Protein AF-A0AAD8F440-F1 (afdb_monomer_lite)

Sequence (256 aa):
MVNRAALAQRWFWPILAFIFAIFAVALALALIVVTKQRDDLRSGTTTAAASTSNDTAKVCGATNANGNTISLAEPSSPGPFHDLTSAEIKTLRTFLENHPDIRAAKAGAATLSSSYIFMMDLFLPKKADVLNYLNGTIATDLNRSARVIMFRGDKIPAVVEEWKCGPLQNIYSCQLLSSTETSTKNPVEFSLRPITELEIGSSGLKSLLKTIDNEIGTILQESYNATFTTCSQAKDCLTLYVSPVGSQLVNDVNQR

Structure (mmCIF, N/CA/C/O backbone):
data_AF-A0AAD8F440-F1
#
_entry.id   AF-A0AAD8F440-F1
#
loop_
_atom_site.group_PDB
_atom_site.id
_atom_site.type_symbol
_atom_site.label_atom_id
_atom_site.label_alt_id
_atom_site.label_comp_id
_atom_site.label_asym_id
_atom_site.label_entity_id
_atom_site.label_seq_id
_atom_site.pdbx_PDB_ins_code
_atom_site.Cartn_x
_atom_site.Cartn_y
_atom_site.Cartn_z
_atom_site.occupancy
_atom_site.B_iso_or_equiv
_atom_site.auth_seq_id
_atom_site.auth_comp_id
_atom_site.auth_asym_id
_atom_site.auth_atom_id
_atom_site.pdbx_PDB_model_num
ATOM 1 N N . MET A 1 1 ? 17.816 49.096 87.479 1.00 49.31 1 MET A N 1
ATOM 2 C CA . MET A 1 1 ? 18.373 48.458 86.265 1.00 49.31 1 MET A CA 1
ATOM 3 C C . MET A 1 1 ? 17.215 48.071 85.358 1.00 49.31 1 MET A C 1
ATOM 5 O O . MET A 1 1 ? 16.383 47.277 85.770 1.00 49.31 1 MET A O 1
ATOM 9 N N . VAL A 1 2 ? 17.093 48.692 84.183 1.00 50.75 2 VAL A N 1
ATOM 10 C CA . VAL A 1 2 ? 16.001 48.406 83.233 1.00 50.75 2 VAL A CA 1
ATOM 11 C C . VAL A 1 2 ? 16.270 47.061 82.552 1.00 50.75 2 VAL A C 1
ATOM 13 O O . VAL A 1 2 ? 17.340 46.853 81.980 1.00 50.75 2 VAL A O 1
ATOM 16 N N . ASN A 1 3 ? 15.306 46.144 82.645 1.00 50.28 3 ASN A N 1
ATOM 17 C CA . ASN A 1 3 ? 15.396 44.776 82.136 1.00 50.28 3 ASN A CA 1
ATOM 18 C C . ASN A 1 3 ? 15.393 44.769 80.596 1.00 50.28 3 ASN A C 1
ATOM 20 O O . ASN A 1 3 ? 14.353 44.945 79.961 1.00 50.28 3 ASN A O 1
ATOM 24 N N . ARG A 1 4 ? 16.562 44.544 79.982 1.00 56.72 4 ARG A N 1
ATOM 25 C CA . ARG A 1 4 ? 16.754 44.495 78.517 1.00 56.72 4 ARG A CA 1
ATOM 26 C C . ARG A 1 4 ? 15.932 43.400 77.812 1.00 56.72 4 ARG A C 1
ATOM 28 O O . ARG A 1 4 ? 15.711 43.498 76.610 1.00 56.72 4 ARG A O 1
ATOM 35 N N . ALA A 1 5 ? 15.425 42.408 78.547 1.00 56.88 5 ALA A N 1
ATOM 36 C CA . ALA A 1 5 ? 14.633 41.304 78.000 1.00 56.88 5 ALA A CA 1
ATOM 37 C C . ALA A 1 5 ? 13.185 41.689 77.616 1.00 56.88 5 ALA A C 1
ATOM 39 O O . ALA A 1 5 ? 12.634 41.126 76.675 1.00 56.88 5 ALA A O 1
ATOM 40 N N . ALA A 1 6 ? 12.572 42.681 78.276 1.00 54.53 6 ALA A N 1
ATOM 41 C CA . ALA A 1 6 ? 11.176 43.061 78.008 1.00 54.53 6 ALA A CA 1
ATOM 42 C C . ALA A 1 6 ? 11.004 43.972 76.772 1.00 54.53 6 ALA A C 1
ATOM 44 O O . ALA A 1 6 ? 9.907 44.090 76.225 1.00 54.53 6 ALA A O 1
ATOM 45 N N . LEU A 1 7 ? 12.086 44.612 76.312 1.00 53.38 7 LEU A N 1
ATOM 46 C CA . LEU A 1 7 ? 12.087 45.470 75.120 1.00 53.38 7 LEU A CA 1
ATOM 47 C C . LEU A 1 7 ? 12.208 44.663 73.818 1.00 53.38 7 LEU A C 1
ATOM 49 O O . LEU A 1 7 ? 11.584 45.029 72.825 1.00 53.38 7 LEU A O 1
ATOM 53 N N . ALA A 1 8 ? 12.931 43.537 73.835 1.00 55.81 8 ALA A N 1
ATOM 54 C CA . ALA A 1 8 ? 13.129 42.691 72.656 1.00 55.81 8 ALA A CA 1
ATOM 55 C C . ALA A 1 8 ? 11.832 41.992 72.199 1.00 55.81 8 ALA A C 1
ATOM 57 O O . ALA A 1 8 ? 11.566 41.894 71.003 1.00 55.81 8 ALA A O 1
ATOM 58 N N . GLN A 1 9 ? 10.972 41.575 73.135 1.00 58.69 9 GLN A N 1
ATOM 59 C CA . GLN A 1 9 ? 9.737 40.849 72.812 1.00 58.69 9 GLN A CA 1
ATOM 60 C C . GLN A 1 9 ? 8.602 41.754 72.300 1.00 58.69 9 GLN A C 1
ATOM 62 O O . GLN A 1 9 ? 7.773 41.301 71.513 1.00 58.69 9 GLN A O 1
ATOM 67 N N . ARG A 1 10 ? 8.586 43.046 72.675 1.00 62.94 10 ARG A N 1
ATOM 68 C CA . ARG A 1 10 ? 7.600 44.024 72.162 1.00 62.94 10 ARG A CA 1
ATOM 69 C C . ARG A 1 10 ? 7.803 44.355 70.682 1.00 62.94 10 ARG A C 1
ATOM 71 O O . ARG A 1 10 ? 6.847 44.755 70.030 1.00 62.94 10 ARG A O 1
ATOM 78 N N . TRP A 1 11 ? 9.025 44.214 70.168 1.00 62.12 11 TRP A N 1
ATOM 79 C CA . TRP A 1 11 ? 9.370 44.574 68.787 1.00 62.12 11 TRP A CA 1
ATOM 80 C C . TRP A 1 11 ? 9.555 43.352 67.876 1.00 62.12 11 TRP A C 1
ATOM 82 O O . TRP A 1 11 ? 9.479 43.486 66.661 1.00 62.12 11 TRP A O 1
ATOM 92 N N . PHE A 1 12 ? 9.711 42.148 68.433 1.00 72.62 12 PHE A N 1
ATOM 93 C CA . PHE A 1 12 ? 9.896 40.918 67.656 1.00 72.62 12 PHE A CA 1
ATOM 94 C C . PHE A 1 12 ? 8.701 40.579 66.746 1.00 72.62 12 PHE A C 1
ATOM 96 O O . PHE A 1 12 ? 8.874 40.352 65.553 1.00 72.62 12 PHE A O 1
ATOM 103 N N . TRP A 1 13 ? 7.480 40.605 67.285 1.00 73.94 13 TRP A N 1
ATOM 104 C CA . TRP A 1 13 ? 6.254 40.321 66.529 1.00 73.94 13 TRP A CA 1
ATOM 105 C C . TRP A 1 13 ? 5.947 41.329 65.410 1.00 73.94 13 TRP A C 1
ATOM 107 O O . TRP A 1 13 ? 5.648 40.881 64.303 1.00 73.94 13 TRP A O 1
ATOM 117 N N . PRO A 1 14 ? 6.046 42.660 65.620 1.00 78.62 14 PRO A N 1
ATOM 118 C CA . PRO A 1 14 ? 5.840 43.608 64.527 1.00 78.62 14 PRO A CA 1
ATOM 119 C C . PRO A 1 14 ? 6.945 43.531 63.464 1.00 78.62 14 PRO A C 1
ATOM 121 O O . PRO A 1 14 ? 6.639 43.671 62.284 1.00 78.62 14 PRO A O 1
ATOM 124 N N . ILE A 1 15 ? 8.199 43.241 63.837 1.00 82.12 15 ILE A N 1
ATOM 125 C CA . ILE A 1 15 ? 9.286 43.034 62.864 1.00 82.12 15 ILE A CA 1
ATOM 126 C C . ILE A 1 15 ? 9.036 41.769 62.031 1.00 82.12 15 ILE A C 1
ATOM 128 O O . ILE A 1 15 ? 9.160 41.806 60.809 1.00 82.12 15 ILE A O 1
ATOM 132 N N . LEU A 1 16 ? 8.627 40.665 62.662 1.00 85.50 16 LEU A N 1
ATOM 133 C CA . LEU A 1 16 ? 8.313 39.420 61.960 1.00 85.50 16 LEU A CA 1
ATOM 134 C C . LEU A 1 16 ? 7.116 39.596 61.009 1.00 85.50 16 LEU A C 1
ATOM 136 O O . LEU A 1 16 ? 7.177 39.160 59.861 1.00 85.50 16 LEU A O 1
ATOM 140 N N . ALA A 1 17 ? 6.062 40.293 61.446 1.00 85.62 17 ALA A N 1
ATOM 141 C CA . ALA A 1 17 ? 4.910 40.617 60.605 1.00 85.62 17 ALA A CA 1
ATOM 142 C C . ALA A 1 17 ? 5.294 41.504 59.409 1.00 85.62 17 ALA A C 1
ATOM 144 O O . ALA A 1 17 ? 4.808 41.287 58.300 1.00 85.62 17 ALA A O 1
ATOM 145 N N . PHE A 1 18 ? 6.209 42.458 59.607 1.00 88.62 18 PHE A N 1
ATOM 146 C CA . PHE A 1 18 ? 6.719 43.307 58.531 1.00 88.62 18 PHE A CA 1
ATOM 147 C C . PHE A 1 18 ? 7.522 42.503 57.496 1.00 88.62 18 PHE A C 1
ATOM 149 O O . PHE A 1 18 ? 7.336 42.687 56.295 1.00 88.62 18 PHE A O 1
ATOM 156 N N . ILE A 1 19 ? 8.348 41.549 57.939 1.00 90.12 19 ILE A N 1
ATOM 157 C CA . ILE A 1 19 ? 9.085 40.641 57.044 1.00 90.12 19 ILE A CA 1
ATOM 158 C C . ILE A 1 19 ? 8.118 39.754 56.244 1.00 90.12 19 ILE A C 1
ATOM 160 O O . ILE A 1 19 ? 8.275 39.629 55.029 1.00 90.12 19 ILE A O 1
ATOM 164 N N . PHE A 1 20 ? 7.089 39.182 56.880 1.00 90.38 20 PHE A N 1
ATOM 165 C CA . PHE A 1 20 ? 6.071 38.394 56.173 1.00 90.38 20 PHE A CA 1
ATOM 166 C C . PHE A 1 20 ? 5.269 39.229 55.170 1.00 90.38 20 PHE A C 1
ATOM 168 O O . PHE A 1 20 ? 4.984 38.744 54.077 1.00 90.38 20 PHE A O 1
ATOM 175 N N . ALA A 1 21 ? 4.953 40.487 55.492 1.00 91.31 21 ALA A N 1
ATOM 176 C CA . ALA A 1 21 ? 4.289 41.397 54.562 1.00 91.31 21 ALA A CA 1
ATOM 177 C C . ALA A 1 21 ? 5.164 41.689 53.331 1.00 91.31 21 ALA A C 1
ATOM 179 O O . ALA A 1 21 ? 4.667 41.653 52.206 1.00 91.31 21 ALA A O 1
ATOM 180 N N . ILE A 1 22 ? 6.473 41.896 53.518 1.00 93.38 22 ILE A N 1
ATOM 181 C CA . ILE A 1 22 ? 7.421 42.064 52.406 1.00 93.38 22 ILE A CA 1
ATOM 182 C C . ILE A 1 22 ? 7.474 40.800 51.540 1.00 93.38 22 ILE A C 1
ATOM 184 O O . ILE A 1 22 ? 7.385 40.898 50.317 1.00 93.38 22 ILE A O 1
ATOM 188 N N . PHE A 1 23 ? 7.567 39.614 52.149 1.00 94.19 23 PHE A N 1
ATOM 189 C CA . PHE A 1 23 ? 7.561 38.349 51.409 1.00 94.19 23 PHE A CA 1
ATOM 190 C C . PHE A 1 23 ? 6.256 38.126 50.637 1.00 94.19 23 PHE A C 1
ATOM 192 O O . PHE A 1 23 ? 6.298 37.683 49.490 1.00 94.19 23 PHE A O 1
ATOM 199 N N . ALA A 1 24 ? 5.108 38.470 51.224 1.00 92.19 24 ALA A N 1
ATOM 200 C CA . ALA A 1 24 ? 3.809 38.363 50.566 1.00 92.19 24 ALA A CA 1
ATOM 201 C C . ALA A 1 24 ? 3.701 39.302 49.353 1.00 92.19 24 ALA A C 1
ATOM 203 O O . ALA A 1 24 ? 3.235 38.883 48.295 1.00 92.1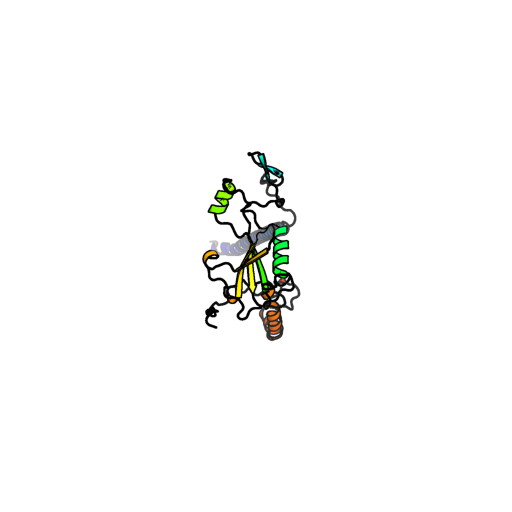9 24 ALA A O 1
ATOM 204 N N . VAL A 1 25 ? 4.185 40.544 49.470 1.00 93.44 25 VAL A N 1
ATOM 205 C CA . VAL A 1 25 ? 4.227 41.497 48.348 1.00 93.44 25 VAL A CA 1
ATOM 206 C C . VAL A 1 25 ? 5.193 41.022 47.260 1.00 93.44 25 VAL A C 1
ATOM 208 O O . VAL A 1 25 ? 4.850 41.069 46.081 1.00 93.44 25 VAL A O 1
ATOM 211 N N . ALA A 1 26 ? 6.367 40.505 47.629 1.00 93.19 26 ALA A N 1
ATOM 212 C CA . ALA A 1 26 ? 7.329 39.962 46.671 1.00 93.19 26 ALA A CA 1
ATOM 213 C C . ALA A 1 26 ? 6.765 38.750 45.906 1.00 93.19 26 ALA A C 1
ATOM 215 O O . ALA A 1 26 ? 6.899 38.678 44.685 1.00 93.19 26 ALA A O 1
ATOM 216 N N . LEU A 1 27 ? 6.078 37.833 46.598 1.00 90.81 27 LEU A N 1
ATOM 217 C CA . LEU A 1 27 ? 5.393 36.696 45.974 1.00 90.81 27 LEU A CA 1
ATOM 218 C C . LEU A 1 27 ? 4.234 37.139 45.073 1.00 90.81 27 LEU A C 1
ATOM 220 O O . LEU A 1 27 ? 4.068 36.583 43.990 1.00 90.81 27 LEU A O 1
ATOM 224 N N . ALA A 1 28 ? 3.464 38.156 45.471 1.00 91.50 28 ALA A N 1
ATOM 225 C CA . ALA A 1 28 ? 2.396 38.708 44.639 1.00 91.50 28 ALA A CA 1
ATOM 226 C C . ALA A 1 28 ? 2.949 39.339 43.351 1.00 91.50 28 ALA A C 1
ATOM 228 O O . ALA A 1 28 ? 2.419 39.089 42.270 1.00 91.50 28 ALA A O 1
ATOM 229 N N . LEU A 1 29 ? 4.051 40.094 43.437 1.00 90.31 29 LEU A N 1
ATOM 230 C CA . LEU A 1 29 ? 4.729 40.646 42.262 1.00 90.31 29 LEU A CA 1
ATOM 231 C C . LEU A 1 29 ? 5.297 39.540 41.363 1.00 90.31 29 LEU A C 1
ATOM 233 O O . LEU A 1 29 ? 5.125 39.604 40.147 1.00 90.31 29 LEU A O 1
ATOM 237 N N . ALA A 1 30 ? 5.905 38.499 41.940 1.00 89.94 30 ALA A N 1
ATOM 238 C CA . ALA A 1 30 ? 6.390 37.348 41.182 1.00 89.94 30 ALA A CA 1
ATOM 239 C C . ALA A 1 30 ? 5.249 36.623 40.449 1.00 89.94 30 ALA A C 1
ATOM 241 O O . ALA A 1 30 ? 5.388 36.298 39.272 1.00 89.94 30 ALA A O 1
ATOM 242 N N . LEU A 1 31 ? 4.095 36.432 41.099 1.00 87.19 31 LEU A N 1
ATOM 243 C CA . LEU A 1 31 ? 2.911 35.845 40.469 1.00 87.19 31 LEU A CA 1
ATOM 244 C C . LEU A 1 31 ? 2.377 36.713 39.327 1.00 87.19 31 LEU A C 1
ATOM 246 O O . LEU A 1 31 ? 2.087 36.172 38.265 1.00 87.19 31 LEU A O 1
ATOM 250 N N . ILE A 1 32 ? 2.311 38.037 39.502 1.00 85.56 32 ILE A N 1
ATOM 251 C CA . ILE A 1 32 ? 1.880 38.968 38.445 1.00 85.56 32 ILE A CA 1
ATOM 252 C C . ILE A 1 32 ? 2.808 38.877 37.224 1.00 85.56 32 ILE A C 1
ATOM 254 O O . ILE A 1 32 ? 2.329 38.834 36.087 1.00 85.56 32 ILE A O 1
ATOM 258 N N . VAL A 1 33 ? 4.125 38.800 37.441 1.00 86.44 33 VAL A N 1
ATOM 259 C CA . VAL A 1 33 ? 5.115 38.633 36.363 1.00 86.44 33 VAL A CA 1
ATOM 260 C C . VAL A 1 33 ? 4.933 37.290 35.656 1.00 86.44 33 VAL A C 1
ATOM 262 O O . VAL A 1 33 ? 4.888 37.253 34.430 1.00 86.44 33 VAL A O 1
ATOM 265 N N . VAL A 1 34 ? 4.746 36.200 36.403 1.00 85.00 34 VAL A N 1
ATOM 266 C CA . VAL A 1 34 ? 4.524 34.865 35.824 1.00 85.00 34 VAL A CA 1
ATOM 267 C C . VAL A 1 34 ? 3.209 34.805 35.040 1.00 85.00 34 VAL A C 1
ATOM 269 O O . VAL A 1 34 ? 3.171 34.203 33.968 1.00 85.00 34 VAL A O 1
ATOM 272 N N . THR A 1 35 ? 2.137 35.455 35.507 1.00 79.44 35 THR A N 1
ATOM 273 C CA . THR A 1 35 ? 0.870 35.525 34.759 1.00 79.44 35 THR A CA 1
ATOM 274 C C . THR A 1 35 ? 0.995 36.365 33.492 1.00 79.44 35 THR A C 1
ATOM 276 O O . THR A 1 35 ? 0.514 35.940 32.450 1.00 79.44 35 THR A O 1
ATOM 279 N N . LYS A 1 36 ? 1.722 37.490 33.538 1.00 76.75 36 LYS A N 1
ATOM 280 C CA . LYS A 1 36 ? 2.022 38.316 32.356 1.00 76.75 36 LYS A CA 1
ATOM 281 C C . LYS A 1 36 ? 2.850 37.548 31.329 1.00 76.75 36 LYS A C 1
ATOM 283 O O . LYS A 1 36 ? 2.500 37.532 30.158 1.00 76.75 36 LYS A O 1
ATOM 288 N N . GLN A 1 37 ? 3.884 36.836 31.774 1.00 75.38 37 GLN A N 1
ATOM 289 C CA . GLN A 1 37 ? 4.713 36.003 30.904 1.00 75.38 37 GLN A CA 1
ATOM 290 C C . GLN A 1 37 ? 3.911 34.842 30.291 1.00 75.38 37 GLN A C 1
ATOM 292 O O . GLN A 1 37 ? 4.119 34.486 29.132 1.00 75.38 37 GLN A O 1
ATOM 297 N N . ARG A 1 38 ? 2.961 34.265 31.041 1.00 72.38 38 ARG A N 1
ATOM 298 C CA . ARG A 1 38 ? 2.036 33.241 30.535 1.00 72.38 38 ARG A CA 1
ATOM 299 C C . ARG A 1 38 ? 1.049 33.810 29.513 1.00 72.38 38 ARG A C 1
ATOM 301 O O . ARG A 1 38 ? 0.753 33.121 28.539 1.00 72.38 38 ARG A O 1
ATOM 308 N N . ASP A 1 39 ? 0.566 35.033 29.708 1.00 69.00 39 ASP A N 1
ATOM 309 C CA . ASP A 1 39 ? -0.326 35.715 28.765 1.00 69.00 39 ASP A CA 1
ATOM 310 C C . ASP A 1 39 ? 0.409 36.165 27.494 1.00 69.00 39 ASP A C 1
ATOM 312 O O . ASP A 1 39 ? -0.162 36.051 26.411 1.00 69.00 39 ASP A O 1
ATOM 316 N N . ASP A 1 40 ? 1.683 36.562 27.587 1.00 65.44 40 ASP A N 1
ATOM 317 C CA . ASP A 1 40 ? 2.551 36.818 26.426 1.00 65.44 40 ASP A CA 1
ATOM 318 C C . ASP A 1 40 ? 2.824 35.522 25.641 1.00 65.44 40 ASP A C 1
ATOM 320 O O . ASP A 1 40 ? 2.720 35.499 24.414 1.00 65.44 40 ASP A O 1
ATOM 324 N N . LEU A 1 41 ? 3.071 34.402 26.334 1.00 56.19 41 LEU A N 1
ATOM 325 C CA . LEU A 1 41 ? 3.198 33.075 25.711 1.00 56.19 41 LEU A CA 1
ATOM 326 C C . LEU A 1 41 ? 1.889 32.605 25.056 1.00 56.19 41 LEU A C 1
ATOM 328 O O . LEU A 1 41 ? 1.916 31.947 24.018 1.00 56.19 41 LEU A O 1
ATOM 332 N N . ARG A 1 42 ? 0.737 32.937 25.645 1.00 56.44 42 ARG A N 1
ATOM 333 C CA . ARG A 1 42 ? -0.585 32.542 25.141 1.00 56.44 42 ARG A CA 1
ATOM 334 C C . ARG A 1 42 ? -1.088 33.463 24.021 1.00 56.44 42 ARG A C 1
ATOM 336 O O . ARG A 1 42 ? -1.802 32.995 23.137 1.00 56.44 42 ARG A O 1
ATOM 343 N N . SER A 1 43 ? -0.674 34.731 24.015 1.00 53.97 43 SER A N 1
ATOM 344 C CA . SER A 1 43 ? -0.971 35.717 22.961 1.00 53.97 43 SER A CA 1
ATOM 345 C C . SER A 1 43 ? 0.022 35.662 21.791 1.00 53.97 43 SER A C 1
ATOM 347 O O . SER A 1 43 ? -0.274 36.158 20.709 1.00 53.97 43 SER A O 1
ATOM 349 N N . GLY A 1 44 ? 1.155 34.969 21.950 1.00 51.84 44 GLY A N 1
ATOM 350 C CA . GLY A 1 44 ? 2.141 34.695 20.898 1.00 51.84 44 GLY A CA 1
ATOM 351 C C . GLY A 1 44 ? 1.716 33.694 19.811 1.00 51.84 44 GLY A C 1
ATOM 352 O O . GLY A 1 44 ? 2.577 33.203 19.089 1.00 51.84 44 GLY A O 1
ATOM 353 N N . THR A 1 45 ? 0.420 33.382 19.655 1.00 49.03 45 THR A N 1
ATOM 354 C CA . THR A 1 45 ? -0.070 32.430 18.626 1.00 49.03 45 THR A CA 1
ATOM 355 C C . THR A 1 45 ? -0.694 33.101 17.393 1.00 49.03 45 THR A C 1
ATOM 357 O O . THR A 1 45 ? -1.251 32.418 16.543 1.00 49.03 45 THR A O 1
ATOM 360 N N . THR A 1 46 ? -0.561 34.416 17.199 1.00 49.50 46 THR A N 1
ATOM 361 C CA . THR A 1 46 ? -0.911 35.043 15.905 1.00 49.50 46 THR A CA 1
ATOM 362 C C . THR A 1 46 ? 0.022 36.183 15.520 1.00 49.50 46 THR A C 1
ATOM 364 O O . THR A 1 46 ? -0.426 37.275 15.212 1.00 49.50 46 THR A O 1
ATOM 367 N N . THR A 1 47 ? 1.322 35.921 15.504 1.00 42.16 47 THR A N 1
ATOM 368 C CA . THR A 1 47 ? 2.243 36.464 14.497 1.00 42.16 47 THR A CA 1
ATOM 369 C C . THR A 1 47 ? 3.479 35.594 14.569 1.00 42.16 47 THR A C 1
ATOM 371 O O . THR A 1 47 ? 4.252 35.693 15.520 1.00 42.16 47 THR A O 1
ATOM 374 N N . ALA A 1 48 ? 3.635 34.709 13.586 1.00 41.09 48 ALA A N 1
ATOM 375 C CA . ALA A 1 48 ? 4.895 34.042 13.332 1.00 41.09 48 ALA A CA 1
ATOM 376 C C . ALA A 1 48 ? 5.978 35.123 13.229 1.00 41.09 48 ALA A C 1
ATOM 378 O O . ALA A 1 48 ? 6.051 35.852 12.238 1.00 41.09 48 ALA A O 1
ATOM 379 N N . ALA A 1 49 ? 6.781 35.260 14.282 1.00 35.78 49 ALA A N 1
ATOM 380 C CA . ALA A 1 49 ? 8.069 35.906 14.189 1.00 35.78 49 ALA A CA 1
ATOM 381 C C . ALA A 1 49 ? 8.872 35.042 13.222 1.00 35.78 49 ALA A C 1
ATOM 383 O O . ALA A 1 49 ? 9.379 33.979 13.582 1.00 35.78 49 ALA A O 1
ATOM 384 N N . ALA A 1 50 ? 8.884 35.472 11.962 1.00 38.88 50 ALA A N 1
ATOM 385 C CA . ALA A 1 50 ? 9.848 35.038 10.985 1.00 38.88 50 ALA A CA 1
ATOM 386 C C . ALA A 1 50 ? 11.216 35.172 11.649 1.00 38.88 50 ALA A C 1
ATOM 388 O O . ALA A 1 50 ? 11.692 36.272 11.931 1.00 38.88 50 ALA A O 1
ATOM 389 N N . SER A 1 51 ? 11.815 34.029 11.956 1.00 37.97 51 SER A N 1
ATOM 390 C CA . SER A 1 51 ? 13.243 33.933 12.136 1.00 37.97 51 SER A CA 1
ATOM 391 C C . SER A 1 51 ? 13.877 34.620 10.934 1.00 37.97 51 SER A C 1
ATOM 393 O O . SER A 1 51 ? 13.740 34.152 9.804 1.00 37.97 51 SER A O 1
ATOM 395 N N . THR A 1 52 ? 14.575 35.726 11.173 1.00 41.53 52 THR A N 1
ATOM 396 C CA . THR A 1 52 ? 15.541 36.299 10.235 1.00 41.53 52 THR A CA 1
ATOM 397 C C . THR A 1 52 ? 16.746 35.359 10.147 1.00 41.53 52 THR A C 1
ATOM 399 O O . THR A 1 52 ? 17.877 35.719 10.450 1.00 41.53 52 THR A O 1
ATOM 402 N N . SER A 1 53 ? 16.511 34.112 9.752 1.00 42.62 53 SER A N 1
ATOM 403 C CA . SER A 1 53 ? 17.434 33.428 8.876 1.00 42.62 53 SER A CA 1
ATOM 404 C C . SER A 1 53 ? 17.258 34.116 7.531 1.00 42.62 53 SER A C 1
ATOM 406 O O . SER A 1 53 ? 16.195 34.027 6.920 1.00 42.62 53 SER A O 1
ATOM 408 N N . ASN A 1 54 ? 18.309 34.752 7.024 1.00 47.28 54 ASN A N 1
ATOM 409 C CA . ASN A 1 54 ? 18.428 35.098 5.603 1.00 47.28 54 ASN A CA 1
ATOM 410 C C . ASN A 1 54 ? 18.444 33.847 4.693 1.00 47.28 54 ASN A C 1
ATOM 412 O O . ASN A 1 54 ? 18.911 33.898 3.562 1.00 47.28 54 ASN A O 1
ATOM 416 N N . ASP A 1 55 ? 17.913 32.727 5.169 1.00 49.47 55 ASP A N 1
ATOM 417 C CA . ASP A 1 55 ? 17.628 31.533 4.410 1.00 49.47 55 ASP A CA 1
ATOM 418 C C . ASP A 1 55 ? 16.206 31.676 3.862 1.00 49.47 55 ASP A C 1
ATOM 420 O O . ASP A 1 55 ? 15.246 31.015 4.260 1.00 49.47 55 ASP A O 1
ATOM 424 N N . THR A 1 56 ? 16.053 32.634 2.946 1.00 46.62 56 THR A N 1
ATOM 425 C CA . THR A 1 56 ? 14.974 32.513 1.974 1.00 46.62 56 THR A CA 1
ATOM 426 C C . THR A 1 56 ? 15.359 31.325 1.113 1.00 46.62 56 THR A C 1
ATOM 428 O O . THR A 1 56 ? 16.078 31.473 0.129 1.00 46.62 56 THR A O 1
ATOM 431 N N . ALA A 1 57 ? 14.903 30.133 1.500 1.00 55.22 57 ALA A N 1
ATOM 432 C CA . ALA A 1 57 ? 14.944 28.945 0.663 1.00 55.22 57 ALA A CA 1
ATOM 433 C C . ALA A 1 57 ? 14.044 29.181 -0.563 1.00 55.22 57 ALA A C 1
ATOM 435 O O . ALA A 1 57 ? 12.960 28.624 -0.716 1.00 55.22 57 ALA A O 1
ATOM 436 N N . LYS A 1 58 ? 14.488 30.060 -1.460 1.00 54.66 58 LYS A N 1
ATOM 437 C CA . LYS A 1 58 ? 13.903 30.317 -2.766 1.00 54.66 58 LYS A CA 1
ATOM 438 C C . LYS A 1 58 ? 14.503 29.279 -3.713 1.00 54.66 58 LYS A C 1
ATOM 440 O O . LYS A 1 58 ? 15.332 29.584 -4.558 1.00 54.66 58 LYS A O 1
ATOM 445 N N . VAL A 1 59 ? 14.136 28.016 -3.496 1.00 60.88 59 VAL A N 1
ATOM 446 C CA . VAL A 1 59 ? 14.723 26.852 -4.192 1.00 60.88 59 VAL A CA 1
ATOM 447 C C . VAL A 1 59 ? 13.950 26.493 -5.472 1.00 60.88 59 VAL A C 1
ATOM 449 O O . VAL A 1 59 ? 14.366 25.632 -6.236 1.00 60.88 59 VAL A O 1
ATOM 452 N N . CYS A 1 60 ? 12.846 27.180 -5.777 1.00 55.16 60 CYS A N 1
ATOM 453 C CA . CYS A 1 60 ? 12.103 26.956 -7.019 1.00 55.16 60 CYS A CA 1
ATOM 454 C C . CYS A 1 60 ? 12.636 27.876 -8.126 1.00 55.16 60 CYS A C 1
ATOM 456 O O . CYS A 1 60 ? 12.551 29.098 -7.999 1.00 55.16 60 CYS A O 1
ATOM 458 N N . GLY A 1 61 ? 13.182 27.305 -9.205 1.00 57.78 61 GLY A N 1
ATOM 459 C CA . GLY A 1 61 ? 13.700 28.076 -10.345 1.00 57.78 61 GLY A CA 1
ATOM 460 C C . GLY A 1 61 ? 15.092 28.685 -10.142 1.00 57.78 61 GLY A C 1
ATOM 461 O O . GLY A 1 61 ? 15.578 29.396 -11.019 1.00 57.78 61 GLY A O 1
ATOM 462 N N . ALA A 1 62 ? 15.749 28.407 -9.012 1.00 64.88 62 ALA A N 1
ATOM 463 C CA . ALA A 1 62 ? 17.136 28.795 -8.800 1.00 64.88 62 ALA A CA 1
ATOM 464 C C . ALA A 1 62 ? 18.055 27.949 -9.688 1.00 64.88 62 ALA A C 1
ATOM 466 O O . ALA A 1 62 ? 17.946 26.719 -9.738 1.00 64.88 62 ALA A O 1
ATOM 467 N N . THR A 1 63 ? 18.961 28.625 -10.381 1.00 66.56 63 THR A N 1
ATOM 468 C CA . THR A 1 63 ? 20.039 27.995 -11.133 1.00 66.56 63 THR A CA 1
ATOM 469 C C . THR A 1 63 ? 21.197 27.745 -10.174 1.00 66.56 63 THR A C 1
ATOM 471 O O . THR A 1 63 ? 21.683 28.680 -9.538 1.00 66.56 63 THR A O 1
ATOM 474 N N . ASN A 1 64 ? 21.621 26.490 -10.017 1.00 68.88 64 ASN A N 1
ATOM 475 C CA . ASN A 1 64 ? 22.791 26.174 -9.203 1.00 68.88 64 ASN A CA 1
ATOM 476 C C . ASN A 1 64 ? 24.075 26.738 -9.850 1.00 68.88 64 ASN A C 1
ATOM 478 O O . ASN A 1 64 ? 24.070 27.159 -11.007 1.00 68.88 64 ASN A O 1
ATOM 482 N N . ALA A 1 65 ? 25.197 26.714 -9.125 1.00 71.06 65 ALA A N 1
ATOM 483 C CA . ALA A 1 65 ? 26.488 27.208 -9.627 1.00 71.06 65 ALA A CA 1
ATOM 484 C C . ALA A 1 65 ? 26.960 26.527 -10.934 1.00 71.06 65 ALA A C 1
ATOM 486 O O . ALA A 1 65 ? 27.809 27.070 -11.633 1.00 71.06 65 ALA A O 1
ATOM 487 N N . ASN A 1 66 ? 26.382 25.370 -11.278 1.00 73.75 66 ASN A N 1
ATOM 488 C CA . ASN A 1 66 ? 26.682 24.602 -12.485 1.00 73.75 66 ASN A CA 1
ATOM 489 C C . ASN A 1 66 ? 25.712 24.900 -13.647 1.00 73.75 66 ASN A C 1
ATOM 491 O O . ASN A 1 66 ? 25.789 24.234 -14.674 1.00 73.75 66 ASN A O 1
ATOM 495 N N . GLY A 1 67 ? 24.789 25.859 -13.504 1.00 73.19 67 GLY A N 1
ATOM 496 C CA . GLY A 1 67 ? 23.838 26.220 -14.560 1.00 73.19 67 GLY A CA 1
ATOM 497 C C . GLY A 1 67 ? 22.530 25.415 -14.575 1.00 73.19 67 GLY A C 1
ATOM 498 O O . GLY A 1 67 ? 21.715 25.624 -15.470 1.00 73.19 67 GLY A O 1
ATOM 499 N N . ASN A 1 68 ? 22.281 24.535 -13.599 1.00 72.31 68 ASN A N 1
ATOM 500 C CA . ASN A 1 68 ? 21.077 23.695 -13.573 1.00 72.31 68 ASN A CA 1
ATOM 501 C C . ASN A 1 68 ? 19.944 24.362 -12.792 1.00 72.31 68 ASN A C 1
ATOM 503 O O . ASN A 1 68 ? 20.120 24.716 -11.626 1.00 72.31 68 ASN A O 1
ATOM 507 N N . THR A 1 69 ? 18.762 24.458 -13.393 1.00 75.44 69 THR A N 1
ATOM 508 C CA . THR A 1 69 ? 17.546 24.934 -12.724 1.00 75.44 69 THR A CA 1
ATOM 509 C C . THR A 1 69 ? 16.856 23.791 -11.979 1.00 75.44 69 THR A C 1
ATOM 511 O O . THR A 1 69 ? 16.592 22.739 -12.560 1.00 75.44 69 THR A O 1
ATOM 514 N N . ILE A 1 70 ? 16.528 23.993 -10.699 1.00 69.94 70 ILE A N 1
ATOM 515 C CA . ILE A 1 70 ? 15.744 23.020 -9.922 1.00 69.94 70 ILE A CA 1
ATOM 516 C C . ILE A 1 70 ? 14.273 23.127 -10.345 1.00 69.94 70 ILE A C 1
ATOM 518 O O . ILE A 1 70 ? 13.574 24.080 -9.988 1.00 69.94 70 ILE A O 1
ATOM 522 N N . SER A 1 71 ? 13.819 22.151 -11.131 1.00 74.38 71 SER A N 1
ATOM 523 C CA . SER A 1 71 ? 12.409 21.959 -11.475 1.00 74.38 71 SER A CA 1
ATOM 524 C C . SER A 1 71 ? 11.777 20.960 -10.510 1.00 74.38 71 SER A C 1
ATOM 526 O O . SER A 1 71 ? 12.290 19.858 -10.342 1.00 74.38 71 SER A O 1
ATOM 528 N N . LEU A 1 72 ? 10.654 21.340 -9.898 1.00 78.06 72 LEU A N 1
ATOM 529 C CA . LEU A 1 72 ? 9.824 20.442 -9.083 1.00 78.06 72 LEU A CA 1
ATOM 530 C C . LEU A 1 72 ? 8.741 19.736 -9.912 1.00 78.06 72 LEU A C 1
ATOM 532 O O . LEU A 1 72 ? 7.934 18.990 -9.364 1.00 78.06 72 LEU A O 1
ATOM 536 N N . ALA A 1 73 ? 8.677 20.018 -11.216 1.00 85.25 73 ALA A N 1
ATOM 537 C CA . ALA A 1 73 ? 7.726 19.369 -12.097 1.00 85.25 73 ALA A CA 1
ATOM 538 C C . ALA A 1 73 ? 8.138 17.915 -12.341 1.00 85.25 73 ALA A C 1
ATOM 540 O O . ALA A 1 73 ? 9.316 17.603 -12.518 1.00 85.25 73 ALA A O 1
ATOM 541 N N . GLU A 1 74 ? 7.138 17.047 -12.390 1.00 88.75 74 GLU A N 1
ATOM 542 C CA . GLU A 1 74 ? 7.312 15.642 -12.719 1.00 88.75 74 GLU A CA 1
ATOM 543 C C . GLU A 1 74 ? 7.867 15.487 -14.149 1.00 88.75 74 GLU A C 1
ATOM 545 O O . GLU A 1 74 ? 7.332 16.096 -15.083 1.00 88.75 74 GLU A O 1
ATOM 550 N N . PRO A 1 75 ? 8.948 14.713 -14.352 1.00 87.31 75 PRO A N 1
ATOM 551 C CA . PRO A 1 75 ? 9.546 14.545 -15.667 1.00 87.31 75 PRO A CA 1
ATOM 552 C C . PRO A 1 75 ? 8.656 13.682 -16.566 1.00 87.31 75 PRO A C 1
ATOM 554 O O . PRO A 1 75 ? 8.122 12.660 -16.141 1.00 87.31 75 PRO A O 1
ATOM 557 N N . SER A 1 76 ? 8.570 14.036 -17.849 1.00 85.31 76 SER A N 1
ATOM 558 C CA . SER A 1 76 ? 7.915 13.199 -18.866 1.00 85.31 76 SER A CA 1
ATOM 559 C C . SER A 1 76 ? 8.672 11.895 -19.139 1.00 85.31 76 SER A C 1
ATOM 561 O O . SER A 1 76 ? 8.067 10.901 -19.528 1.00 85.31 76 SER A O 1
ATOM 563 N N . SER A 1 77 ? 9.990 11.899 -18.918 1.00 86.62 77 SER A N 1
ATOM 564 C CA . SER A 1 77 ? 10.869 10.734 -19.022 1.00 86.62 77 SER A CA 1
ATOM 565 C C . SER A 1 77 ? 11.635 10.561 -17.706 1.00 86.62 77 SER A C 1
ATOM 567 O O . SER A 1 77 ? 12.731 11.113 -17.556 1.00 86.62 77 SER A O 1
ATOM 569 N N . PRO A 1 78 ? 11.060 9.859 -16.716 1.00 90.50 78 PRO A N 1
ATOM 570 C CA . PRO A 1 78 ? 11.695 9.680 -15.418 1.00 90.50 78 PRO A CA 1
ATOM 571 C C . PRO A 1 78 ? 12.965 8.823 -15.534 1.00 90.50 78 PRO A C 1
ATOM 573 O O . PRO A 1 78 ? 12.959 7.739 -16.115 1.00 90.50 78 PRO A O 1
ATOM 576 N N . GLY A 1 79 ? 14.069 9.307 -14.956 1.00 88.94 79 GLY A N 1
ATOM 577 C CA . GLY A 1 79 ? 15.344 8.581 -14.918 1.00 88.94 79 GLY A CA 1
ATOM 578 C C . GLY A 1 79 ? 15.280 7.300 -14.070 1.00 88.94 79 GLY A C 1
ATOM 579 O O . GLY A 1 79 ? 14.304 7.081 -13.363 1.00 88.94 79 GLY A O 1
ATOM 580 N N . PRO A 1 80 ? 16.321 6.454 -14.055 1.00 90.25 80 PRO A N 1
ATOM 581 C CA . PRO A 1 80 ? 16.281 5.121 -13.433 1.00 90.25 80 PRO A CA 1
ATOM 582 C C . PRO A 1 80 ? 16.014 5.110 -11.917 1.00 90.25 80 PRO A C 1
ATOM 584 O O . PRO A 1 80 ? 15.570 4.095 -11.389 1.00 90.25 80 PRO A O 1
ATOM 587 N N . PHE A 1 81 ? 16.271 6.226 -11.228 1.00 92.75 81 PHE A N 1
ATOM 588 C CA . PHE A 1 81 ? 16.092 6.382 -9.778 1.00 92.75 81 PHE A CA 1
ATOM 589 C C . PHE A 1 81 ? 14.955 7.328 -9.394 1.00 92.75 81 PHE A C 1
ATOM 591 O O . PHE A 1 81 ? 14.761 7.595 -8.215 1.00 92.75 81 PHE A O 1
ATOM 598 N N . HIS A 1 82 ? 14.244 7.890 -10.370 1.00 92.94 82 HIS A N 1
ATOM 599 C CA . HIS A 1 82 ? 13.104 8.744 -10.066 1.00 92.94 82 HIS A CA 1
ATOM 600 C C . HIS A 1 82 ? 11.968 7.877 -9.523 1.00 92.94 82 HIS A C 1
ATOM 602 O O . HIS A 1 82 ? 11.680 6.835 -10.115 1.00 92.94 82 HIS A O 1
ATOM 608 N N . ASP A 1 83 ? 11.294 8.310 -8.462 1.00 94.69 83 ASP A N 1
ATOM 609 C CA . ASP A 1 83 ? 10.143 7.586 -7.921 1.00 94.69 83 ASP A CA 1
ATOM 610 C C . ASP A 1 83 ? 9.027 7.410 -8.963 1.00 94.69 83 ASP A C 1
ATOM 612 O O . ASP A 1 83 ? 9.086 7.938 -10.084 1.00 94.69 83 ASP A O 1
ATOM 616 N N . LEU A 1 84 ? 8.013 6.616 -8.617 1.00 95.81 84 LEU A N 1
ATOM 617 C CA . LEU A 1 84 ? 6.856 6.432 -9.485 1.00 95.81 84 LEU A CA 1
ATOM 618 C C . LEU A 1 84 ? 6.165 7.772 -9.717 1.00 95.81 84 LEU A C 1
ATOM 620 O O . LEU A 1 84 ? 5.809 8.476 -8.771 1.00 95.81 84 LEU A O 1
ATOM 624 N N . THR A 1 85 ? 5.944 8.094 -10.983 1.00 95.12 85 THR A N 1
ATOM 625 C CA . THR A 1 85 ? 5.200 9.289 -11.350 1.00 95.12 85 THR A CA 1
ATOM 626 C C . THR A 1 85 ? 3.709 9.127 -11.060 1.00 95.12 85 THR A C 1
ATOM 628 O O . THR A 1 85 ? 3.170 8.018 -11.022 1.00 95.12 85 THR A O 1
ATOM 631 N N . SER A 1 86 ? 2.989 10.235 -10.929 1.00 94.81 86 SER A N 1
ATOM 632 C CA . SER A 1 86 ? 1.537 10.252 -10.747 1.00 94.81 86 SER A CA 1
ATOM 633 C C . SER A 1 86 ? 0.813 9.532 -11.887 1.00 94.81 86 SER A C 1
ATOM 635 O O . SER A 1 86 ? -0.211 8.882 -11.661 1.00 94.81 86 SER A O 1
ATOM 637 N N . ALA A 1 87 ? 1.332 9.639 -13.114 1.00 94.12 87 ALA A N 1
ATOM 638 C CA . ALA A 1 87 ? 0.815 8.925 -14.277 1.00 94.12 87 ALA A CA 1
ATOM 639 C C . ALA A 1 87 ? 1.077 7.412 -14.182 1.00 94.12 87 ALA A C 1
ATOM 641 O O . ALA A 1 87 ? 0.145 6.627 -14.365 1.00 94.12 87 ALA A O 1
ATOM 642 N N . GLU A 1 88 ? 2.301 6.999 -13.831 1.00 95.69 88 GLU A N 1
ATOM 643 C CA . GLU A 1 88 ? 2.659 5.586 -13.632 1.00 95.69 88 GLU A CA 1
ATOM 644 C C . GLU A 1 88 ? 1.801 4.947 -12.523 1.00 95.69 88 GLU A C 1
ATOM 646 O O . GLU A 1 88 ? 1.232 3.876 -12.731 1.00 95.69 88 GLU A O 1
ATOM 651 N N . ILE A 1 89 ? 1.610 5.630 -11.386 1.00 95.94 89 ILE A N 1
ATOM 652 C CA . ILE A 1 89 ? 0.778 5.161 -10.262 1.00 95.94 89 ILE A CA 1
ATOM 653 C C . ILE A 1 89 ? -0.680 4.951 -10.691 1.00 95.94 89 ILE A C 1
ATOM 655 O O . ILE A 1 89 ? -1.286 3.931 -10.356 1.00 95.94 89 ILE A O 1
ATOM 659 N N . LYS A 1 90 ? -1.271 5.907 -11.421 1.00 95.44 90 LYS A N 1
ATOM 660 C CA . LYS A 1 90 ? -2.672 5.819 -11.876 1.00 95.44 90 LYS A CA 1
ATOM 661 C C . LYS A 1 90 ? -2.873 4.675 -12.866 1.00 95.44 90 LYS A C 1
ATOM 663 O O . LYS A 1 90 ? -3.839 3.918 -12.734 1.00 95.44 90 LYS A O 1
ATOM 668 N N . THR A 1 91 ? -1.963 4.537 -13.827 1.00 95.88 91 THR A N 1
ATOM 669 C CA . THR A 1 91 ? -2.001 3.460 -14.823 1.00 95.88 91 THR A CA 1
ATOM 670 C C . THR A 1 91 ? -1.829 2.101 -14.152 1.00 95.88 91 THR A C 1
ATOM 672 O O . THR A 1 91 ? -2.628 1.199 -14.394 1.00 95.88 91 THR A O 1
ATOM 675 N N . LEU A 1 92 ? -0.865 1.973 -13.235 1.00 97.06 92 LEU A N 1
ATOM 676 C CA . LEU A 1 92 ? -0.624 0.742 -12.486 1.00 97.06 92 LEU A CA 1
ATOM 677 C C . LEU A 1 92 ? -1.814 0.349 -11.613 1.00 97.06 92 LEU A C 1
ATOM 679 O O . LEU A 1 92 ? -2.247 -0.799 -11.656 1.00 97.06 92 LEU A O 1
ATOM 683 N N . ARG A 1 93 ? -2.393 1.296 -10.866 1.00 96.12 93 ARG A N 1
ATOM 684 C CA . ARG A 1 93 ? -3.606 1.038 -10.080 1.00 96.12 93 ARG A CA 1
ATOM 685 C C . ARG A 1 93 ? -4.730 0.514 -10.970 1.00 96.12 93 ARG A C 1
ATOM 687 O O . ARG A 1 93 ? -5.318 -0.514 -10.658 1.00 96.12 93 ARG A O 1
ATOM 694 N N . THR A 1 94 ? -4.993 1.190 -12.087 1.00 95.88 94 THR A N 1
ATOM 695 C CA . THR A 1 94 ? -6.057 0.797 -13.023 1.00 95.88 94 THR A CA 1
ATOM 696 C C . THR A 1 94 ? -5.801 -0.593 -13.607 1.00 95.88 94 THR A C 1
ATOM 698 O O . THR A 1 94 ? -6.730 -1.386 -13.749 1.00 95.88 94 THR A O 1
ATOM 701 N N . PHE A 1 95 ? -4.545 -0.916 -13.919 1.00 96.62 95 PHE A N 1
ATOM 702 C CA . PHE A 1 95 ? -4.154 -2.245 -14.376 1.00 96.62 95 PHE A CA 1
ATOM 703 C C . PHE A 1 95 ? -4.458 -3.317 -13.318 1.00 96.62 95 PHE A C 1
ATOM 705 O O . PHE A 1 95 ? -5.120 -4.303 -13.623 1.00 96.62 95 PHE A O 1
ATOM 712 N N . LEU A 1 96 ? -4.047 -3.102 -12.065 1.00 96.94 96 LEU A N 1
ATOM 713 C CA . LEU A 1 96 ? -4.246 -4.046 -10.957 1.00 96.94 96 LEU A CA 1
ATOM 714 C C . LEU A 1 96 ? -5.722 -4.248 -10.585 1.00 96.94 96 LEU A C 1
ATOM 716 O O . LEU A 1 96 ? -6.128 -5.362 -10.254 1.00 96.94 96 LEU A O 1
ATOM 720 N N . GLU A 1 97 ? -6.527 -3.185 -10.646 1.00 96.19 97 GLU A N 1
ATOM 721 C CA . GLU A 1 97 ? -7.976 -3.244 -10.408 1.00 96.19 97 GLU A CA 1
ATOM 722 C C . GLU A 1 97 ? -8.691 -4.096 -11.469 1.00 96.19 97 GLU A C 1
ATOM 724 O O . GLU A 1 97 ? -9.629 -4.825 -11.150 1.00 96.19 97 GLU A O 1
ATOM 729 N N . ASN A 1 98 ? -8.227 -4.045 -12.722 1.00 95.12 98 ASN A N 1
ATOM 730 C CA . ASN A 1 98 ? -8.820 -4.780 -13.843 1.00 95.12 98 ASN A CA 1
ATOM 731 C C . ASN A 1 98 ? -8.165 -6.146 -14.110 1.00 95.12 98 ASN A C 1
ATOM 733 O O . ASN A 1 98 ? -8.651 -6.905 -14.949 1.00 95.12 98 ASN A O 1
ATOM 737 N N . HIS A 1 99 ? -7.068 -6.476 -13.427 1.00 94.25 99 HIS A N 1
ATOM 738 C CA . HIS A 1 99 ? -6.349 -7.724 -13.655 1.00 94.25 99 HIS A CA 1
ATOM 739 C C . HIS A 1 99 ? -7.187 -8.925 -13.172 1.00 94.25 99 HIS A C 1
ATOM 741 O O . HIS A 1 99 ? -7.582 -8.949 -12.003 1.00 94.25 99 HIS A O 1
ATOM 747 N N . PRO A 1 100 ? -7.403 -9.963 -14.006 1.00 90.62 100 PRO A N 1
ATOM 748 C CA . PRO A 1 100 ? -8.326 -11.066 -13.709 1.00 90.62 100 PRO A CA 1
ATOM 749 C C . PRO A 1 100 ? -7.993 -11.850 -12.431 1.00 90.62 100 PRO A C 1
ATOM 751 O O . PRO A 1 100 ? -8.905 -12.220 -11.694 1.00 90.62 100 PRO A O 1
ATOM 754 N N . ASP A 1 101 ? -6.705 -12.065 -12.144 1.00 90.06 101 ASP A N 1
ATOM 755 C CA . ASP A 1 101 ? -6.266 -12.823 -10.961 1.00 90.06 101 ASP A CA 1
ATOM 756 C C . ASP A 1 101 ? -6.049 -11.973 -9.697 1.00 90.06 101 ASP A C 1
ATOM 758 O O . ASP A 1 101 ? -6.204 -12.461 -8.571 1.00 90.06 101 ASP A O 1
ATOM 762 N N . ILE A 1 102 ? -5.668 -10.702 -9.864 1.00 91.38 102 ILE A N 1
ATOM 763 C CA . ILE A 1 102 ? -5.347 -9.805 -8.744 1.00 91.38 102 ILE A CA 1
ATOM 764 C C . ILE A 1 102 ? -6.619 -9.137 -8.220 1.00 91.38 102 ILE A C 1
ATOM 766 O O . ILE A 1 102 ? -6.829 -9.126 -7.011 1.00 91.38 102 ILE A O 1
ATOM 770 N N . ARG A 1 103 ? -7.471 -8.615 -9.118 1.00 93.19 103 ARG A N 1
ATOM 771 C CA . ARG A 1 103 ? -8.758 -7.956 -8.817 1.00 93.19 103 ARG A CA 1
ATOM 772 C C . ARG A 1 103 ? -8.673 -7.030 -7.605 1.00 93.19 103 ARG A C 1
ATOM 774 O O . ARG A 1 103 ? -9.431 -7.177 -6.643 1.00 93.19 103 ARG A O 1
ATOM 781 N N . ALA A 1 104 ? -7.716 -6.104 -7.634 1.00 96.38 104 ALA A N 1
ATOM 782 C CA . ALA A 1 104 ? -7.534 -5.170 -6.535 1.00 96.38 104 ALA A CA 1
ATOM 783 C C . ALA A 1 104 ? -8.815 -4.348 -6.312 1.00 96.38 104 ALA A C 1
ATOM 785 O O . ALA A 1 104 ? -9.403 -3.811 -7.252 1.00 96.38 104 ALA A O 1
ATOM 786 N N . ALA A 1 105 ? -9.246 -4.237 -5.060 1.00 96.38 105 ALA A N 1
ATOM 787 C CA . ALA A 1 105 ? -10.371 -3.407 -4.682 1.00 96.38 105 ALA A CA 1
ATOM 788 C C . ALA A 1 105 ? -10.045 -1.933 -4.935 1.00 96.38 105 ALA A C 1
ATOM 790 O O . ALA A 1 105 ? -8.939 -1.457 -4.661 1.00 96.38 105 ALA A O 1
ATOM 791 N N . LYS A 1 106 ? -11.051 -1.200 -5.412 1.00 93.75 106 LYS A N 1
ATOM 792 C CA . LYS A 1 106 ? -10.951 0.244 -5.619 1.00 93.75 106 LYS A CA 1
ATOM 793 C C . LYS A 1 106 ? -10.705 0.964 -4.299 1.00 93.75 106 LYS A C 1
ATOM 795 O O . LYS A 1 106 ? -11.198 0.556 -3.242 1.00 93.75 106 LYS A O 1
ATOM 800 N N . ALA A 1 107 ? -10.005 2.093 -4.378 1.00 82.75 107 ALA A N 1
ATOM 801 C CA . ALA A 1 107 ? -9.824 2.981 -3.235 1.00 82.75 107 ALA A CA 1
ATOM 802 C C . ALA A 1 107 ? -11.184 3.342 -2.602 1.00 82.75 107 ALA A C 1
ATOM 804 O O . ALA A 1 107 ? -12.119 3.728 -3.301 1.00 82.75 107 ALA A O 1
ATOM 805 N N . GLY A 1 108 ? -11.300 3.183 -1.281 1.00 84.94 108 GLY A N 1
ATOM 806 C CA . GLY A 1 108 ? -12.536 3.430 -0.525 1.00 84.94 108 GLY A CA 1
ATOM 807 C C . GLY A 1 108 ? -13.561 2.287 -0.531 1.00 84.94 108 GLY A C 1
ATOM 808 O O . GLY A 1 108 ? -14.461 2.300 0.301 1.00 84.94 108 GLY A O 1
ATOM 809 N N . ALA A 1 109 ? -13.416 1.286 -1.406 1.00 91.06 109 ALA A N 1
ATOM 810 C CA . ALA A 1 109 ? -14.252 0.079 -1.424 1.00 91.06 109 ALA A CA 1
ATOM 811 C C . ALA A 1 109 ? -13.543 -1.156 -0.834 1.00 91.06 109 ALA A C 1
ATOM 813 O O . ALA A 1 109 ? -14.135 -2.231 -0.745 1.00 91.06 109 ALA A O 1
ATOM 814 N N . ALA A 1 110 ? -12.270 -1.016 -0.457 1.00 92.50 110 ALA A N 1
ATOM 815 C CA . ALA A 1 110 ? -11.490 -2.081 0.154 1.00 92.50 110 ALA A CA 1
ATOM 816 C C . ALA A 1 110 ? -12.047 -2.471 1.532 1.00 92.50 110 ALA A C 1
ATOM 818 O O . ALA A 1 110 ? -12.398 -1.625 2.353 1.00 92.50 110 ALA A O 1
ATOM 819 N N . THR A 1 111 ? -12.080 -3.773 1.788 1.00 92.25 111 THR A N 1
ATOM 820 C CA . THR A 1 111 ? -12.411 -4.386 3.080 1.00 92.25 111 THR A CA 1
ATOM 821 C C . THR A 1 111 ? -11.284 -5.327 3.510 1.00 92.25 111 THR A C 1
ATOM 823 O O . THR A 1 111 ? -10.454 -5.724 2.689 1.00 92.25 111 THR A O 1
ATOM 826 N N . LEU A 1 112 ? -11.248 -5.730 4.785 1.00 90.06 112 LEU A N 1
ATOM 827 C CA . LEU A 1 112 ? -10.204 -6.636 5.296 1.00 90.06 112 LEU A CA 1
ATOM 828 C C . LEU A 1 112 ? -10.209 -8.021 4.635 1.00 90.06 112 LEU A C 1
ATOM 830 O O . LEU A 1 112 ? -9.175 -8.680 4.615 1.00 90.06 112 LEU A O 1
ATOM 834 N N . SER A 1 113 ? -11.348 -8.448 4.086 1.00 92.56 113 SER A N 1
ATOM 835 C CA . SER A 1 113 ? -11.513 -9.701 3.340 1.00 92.56 113 SER A CA 1
ATOM 836 C C . SER A 1 113 ? -11.364 -9.535 1.824 1.00 92.56 113 SER A C 1
ATOM 838 O O . SER A 1 113 ? -11.600 -10.475 1.071 1.00 92.56 113 SER A O 1
ATOM 840 N N . SER A 1 114 ? -11.001 -8.342 1.349 1.00 94.81 114 SER A N 1
ATOM 841 C CA . SER A 1 114 ? -10.745 -8.089 -0.070 1.00 94.81 114 SER A CA 1
ATOM 842 C C . SER A 1 114 ? -9.255 -8.154 -0.401 1.00 94.81 114 SER A C 1
ATOM 844 O O . SER A 1 114 ? -8.397 -8.023 0.473 1.00 94.81 114 SER A O 1
ATOM 846 N N . SER A 1 115 ? -8.948 -8.315 -1.686 1.00 96.19 115 SER A N 1
ATOM 847 C CA . SER A 1 115 ? -7.638 -7.968 -2.234 1.00 96.19 115 SER A CA 1
ATOM 848 C C . SER A 1 115 ? -7.519 -6.458 -2.353 1.00 96.19 115 SER A C 1
ATOM 850 O O . SER A 1 115 ? -8.348 -5.853 -3.024 1.00 96.19 115 SER A O 1
ATOM 852 N N . TYR A 1 116 ? -6.496 -5.829 -1.782 1.00 95.94 116 TYR A N 1
ATOM 853 C CA . TYR A 1 116 ? -6.266 -4.397 -1.993 1.00 95.94 116 TYR A CA 1
ATOM 854 C C . TYR A 1 116 ? -4.789 -4.016 -1.978 1.00 95.94 116 TYR A C 1
ATOM 856 O O . TYR A 1 116 ? -3.942 -4.696 -1.397 1.00 95.94 116 TYR A O 1
ATOM 864 N N . ILE A 1 117 ? -4.499 -2.904 -2.652 1.00 96.75 117 ILE A N 1
ATOM 865 C CA . ILE A 1 117 ? -3.156 -2.338 -2.758 1.00 96.75 117 ILE A CA 1
ATOM 866 C C . ILE A 1 117 ? -2.836 -1.625 -1.444 1.00 96.75 117 ILE A C 1
ATOM 868 O O . ILE A 1 117 ? -3.499 -0.646 -1.099 1.00 96.75 117 ILE A O 1
ATOM 872 N N . PHE A 1 118 ? -1.813 -2.096 -0.733 1.00 95.31 118 PHE A N 1
ATOM 873 C CA . PHE A 1 118 ? -1.290 -1.417 0.452 1.00 95.31 118 PHE A CA 1
ATOM 874 C C . PHE A 1 118 ? -0.267 -0.345 0.065 1.00 95.31 118 PHE A C 1
ATOM 876 O O . PHE A 1 118 ? -0.369 0.798 0.504 1.00 95.31 118 PHE A O 1
ATOM 883 N N . MET A 1 119 ? 0.695 -0.700 -0.792 1.00 95.31 119 MET A N 1
ATOM 884 C CA . MET A 1 119 ? 1.767 0.199 -1.216 1.00 95.31 119 MET A CA 1
ATOM 885 C C . MET A 1 119 ? 2.184 -0.077 -2.662 1.00 95.31 119 MET A C 1
ATOM 887 O O . MET A 1 119 ? 2.141 -1.218 -3.121 1.00 95.31 119 MET A O 1
ATOM 891 N N . MET A 1 120 ? 2.599 0.978 -3.364 1.00 96.81 120 MET A N 1
ATOM 892 C CA . MET A 1 120 ? 3.271 0.904 -4.660 1.00 96.81 120 MET A CA 1
ATOM 893 C C . MET A 1 120 ? 4.517 1.779 -4.599 1.00 96.81 120 MET A C 1
ATOM 895 O O . MET A 1 120 ? 4.409 2.960 -4.268 1.00 96.81 120 MET A O 1
ATOM 899 N N . ASP A 1 121 ? 5.674 1.218 -4.919 1.00 96.25 121 ASP A N 1
ATOM 900 C CA . ASP A 1 121 ? 6.944 1.937 -4.958 1.00 96.25 121 ASP A CA 1
ATOM 901 C C . ASP A 1 121 ? 7.809 1.504 -6.148 1.00 96.25 121 ASP A C 1
ATOM 903 O O . ASP A 1 121 ? 7.493 0.556 -6.871 1.00 96.25 121 ASP A O 1
ATOM 907 N N . LEU A 1 122 ? 8.880 2.252 -6.419 1.00 96.50 122 LEU A N 1
ATOM 908 C CA . LEU A 1 122 ? 9.801 1.926 -7.503 1.00 96.50 122 LEU A CA 1
ATOM 909 C C . LEU A 1 122 ? 10.553 0.633 -7.164 1.00 96.50 122 LEU A C 1
ATOM 911 O O . LEU A 1 122 ? 11.233 0.549 -6.143 1.00 96.50 122 LEU A O 1
ATOM 915 N N . PHE A 1 123 ? 10.507 -0.354 -8.059 1.00 95.06 123 PHE A N 1
ATOM 916 C CA . PHE A 1 123 ? 11.388 -1.512 -7.967 1.00 95.06 123 PHE A CA 1
ATOM 917 C C . PHE A 1 123 ? 12.716 -1.175 -8.642 1.00 95.06 123 PHE A C 1
ATOM 919 O O . PHE A 1 123 ? 12.803 -1.124 -9.874 1.00 95.06 123 PHE A O 1
ATOM 926 N N . LEU A 1 124 ? 13.745 -0.915 -7.832 1.00 93.06 124 LEU A N 1
ATOM 927 C CA . LEU A 1 124 ? 15.040 -0.474 -8.340 1.00 93.06 124 LEU A CA 1
ATOM 928 C C . LEU A 1 124 ? 15.659 -1.525 -9.284 1.00 93.06 124 LEU A C 1
ATOM 930 O O . LEU A 1 124 ? 15.789 -2.695 -8.908 1.00 93.06 124 LEU A O 1
ATOM 934 N N . PRO A 1 125 ? 16.098 -1.124 -10.492 1.00 91.00 125 PRO A N 1
ATOM 935 C CA . PRO A 1 125 ? 16.840 -2.004 -11.385 1.00 91.00 125 PRO A CA 1
ATOM 936 C C . PRO A 1 125 ? 18.187 -2.427 -10.785 1.00 91.00 125 PRO A C 1
ATOM 938 O O . PRO A 1 125 ? 18.740 -1.768 -9.899 1.00 91.00 125 PRO A O 1
ATOM 941 N N . LYS A 1 126 ? 18.768 -3.518 -11.299 1.00 90.38 126 LYS A N 1
ATOM 942 C CA . LYS A 1 126 ? 20.084 -3.976 -10.839 1.00 90.38 126 LYS A CA 1
ATOM 943 C C . LYS A 1 126 ? 21.136 -2.914 -11.140 1.00 90.38 126 LYS A C 1
ATOM 945 O O . LYS A 1 126 ? 21.171 -2.344 -12.227 1.00 90.38 126 LYS A O 1
ATOM 950 N N . LYS A 1 127 ? 22.069 -2.723 -10.204 1.00 92.31 127 LYS A N 1
ATOM 951 C CA . LYS A 1 127 ? 23.171 -1.759 -10.346 1.00 92.31 127 LYS A CA 1
ATOM 952 C C . LYS A 1 127 ? 23.933 -1.918 -11.667 1.00 92.31 127 LYS A C 1
ATOM 954 O O . LYS A 1 127 ? 24.249 -0.916 -12.292 1.00 92.31 127 LYS A O 1
ATOM 959 N N . ALA A 1 128 ? 24.219 -3.154 -12.086 1.00 91.38 128 ALA A N 1
ATOM 960 C CA . ALA A 1 128 ? 24.928 -3.424 -13.337 1.00 91.38 128 ALA A CA 1
ATOM 961 C C . ALA A 1 128 ? 24.168 -2.886 -14.563 1.00 91.38 128 ALA A C 1
ATOM 963 O O . ALA A 1 128 ? 24.768 -2.230 -15.409 1.00 91.38 128 ALA A O 1
ATOM 964 N N . ASP A 1 129 ? 22.851 -3.087 -14.609 1.00 89.88 129 ASP A N 1
ATOM 965 C CA . ASP A 1 129 ? 22.001 -2.631 -15.713 1.00 89.88 129 ASP A CA 1
ATOM 966 C C . ASP A 1 129 ? 21.932 -1.102 -15.750 1.00 89.88 129 ASP A C 1
ATOM 968 O O . ASP A 1 129 ? 22.052 -0.499 -16.815 1.00 89.88 129 ASP A O 1
ATOM 972 N N . VAL A 1 130 ? 21.833 -0.461 -14.578 1.00 92.12 130 VAL A N 1
ATOM 973 C CA . VAL A 1 130 ? 21.869 1.004 -14.483 1.00 92.12 130 VAL A CA 1
ATOM 974 C C . VAL A 1 130 ? 23.220 1.555 -14.935 1.00 92.12 130 VAL A C 1
ATOM 976 O O . VAL A 1 130 ? 23.254 2.522 -15.686 1.00 92.12 130 VAL A O 1
ATOM 979 N N . LEU A 1 131 ? 24.338 0.955 -14.514 1.00 91.75 131 LEU A N 1
ATOM 980 C CA . LEU A 1 131 ? 25.668 1.403 -14.938 1.00 91.75 131 LEU A CA 1
ATOM 981 C C . LEU A 1 131 ? 25.855 1.258 -16.449 1.00 91.75 131 LEU A C 1
ATOM 983 O O . LEU A 1 131 ? 26.397 2.160 -17.078 1.00 91.75 131 LEU A O 1
ATOM 987 N N . ASN A 1 132 ? 25.374 0.165 -17.037 1.00 90.19 132 ASN A N 1
ATOM 988 C CA . ASN A 1 132 ? 25.430 -0.034 -18.481 1.00 90.19 132 ASN A CA 1
ATOM 989 C C . ASN A 1 132 ? 24.573 0.995 -19.239 1.00 90.19 132 ASN A C 1
ATOM 991 O O . ASN A 1 132 ? 25.022 1.561 -20.234 1.00 90.19 132 ASN A O 1
ATOM 995 N N . TYR A 1 133 ? 23.373 1.291 -18.733 1.00 88.88 133 TYR A N 1
ATOM 996 C CA . TYR A 1 133 ? 22.516 2.355 -19.260 1.00 88.88 133 TYR A CA 1
ATOM 997 C C . TYR A 1 133 ? 23.201 3.731 -19.181 1.00 88.88 133 TYR A C 1
ATOM 999 O O . TYR A 1 133 ? 23.281 4.441 -20.179 1.00 88.88 133 TYR A O 1
ATOM 1007 N N . LEU A 1 134 ? 23.765 4.091 -18.023 1.00 88.50 134 LEU A N 1
ATOM 1008 C CA . LEU A 1 134 ? 24.432 5.384 -17.819 1.00 88.50 134 LEU A CA 1
ATOM 1009 C C . LEU A 1 134 ? 25.726 5.530 -18.633 1.00 88.50 134 LEU A C 1
ATOM 1011 O O . LEU A 1 134 ? 26.058 6.633 -19.055 1.00 88.50 134 LEU A O 1
ATOM 1015 N N . ASN A 1 135 ? 26.438 4.428 -18.875 1.00 89.50 135 ASN A N 1
ATOM 1016 C CA . ASN A 1 135 ? 27.641 4.406 -19.707 1.00 89.50 135 ASN A CA 1
ATOM 1017 C C . ASN A 1 135 ? 27.329 4.368 -21.215 1.00 89.50 135 ASN A C 1
ATOM 1019 O O . ASN A 1 135 ? 28.259 4.359 -22.020 1.00 89.50 135 ASN A O 1
ATOM 1023 N N . GLY A 1 136 ? 26.051 4.308 -21.609 1.00 84.06 136 GLY A N 1
ATOM 1024 C CA . GLY A 1 136 ? 25.635 4.221 -23.010 1.00 84.06 136 GLY A CA 1
ATOM 1025 C C . GLY A 1 136 ? 26.014 2.902 -23.694 1.00 84.06 136 GLY A C 1
ATOM 1026 O O . GLY A 1 136 ? 26.059 2.844 -24.920 1.00 84.06 136 GLY A O 1
ATOM 1027 N N . THR A 1 137 ? 26.310 1.842 -22.930 1.00 76.62 137 THR A N 1
ATOM 1028 C CA . THR A 1 137 ? 26.682 0.527 -23.483 1.00 76.62 137 THR A CA 1
ATOM 1029 C C . THR A 1 137 ? 25.470 -0.322 -23.872 1.00 76.62 137 THR A C 1
ATOM 1031 O O . THR A 1 137 ? 25.624 -1.308 -24.590 1.00 76.62 137 THR A O 1
ATOM 1034 N N . ILE A 1 138 ? 24.264 0.060 -23.440 1.00 71.12 138 ILE A N 1
ATOM 1035 C CA . ILE A 1 138 ? 22.989 -0.548 -23.843 1.00 71.12 138 ILE A CA 1
ATOM 1036 C C . ILE A 1 138 ? 22.192 0.467 -24.675 1.00 71.12 138 ILE A C 1
ATOM 1038 O O . ILE A 1 138 ? 22.021 1.608 -24.261 1.00 71.12 138 ILE A O 1
ATOM 1042 N N . ALA A 1 139 ?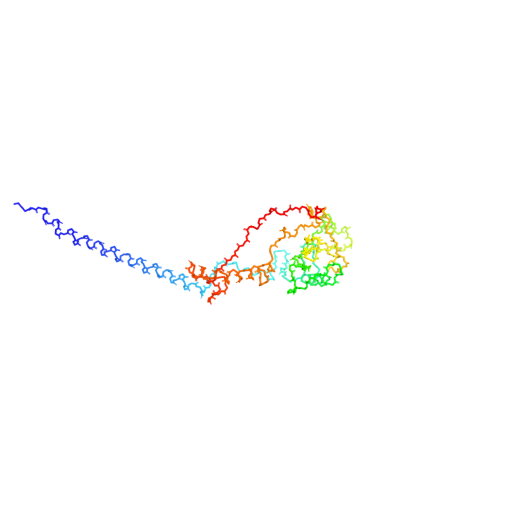 21.693 0.034 -25.840 1.00 56.44 139 ALA A N 1
ATOM 1043 C CA . ALA A 1 139 ? 20.911 0.858 -26.773 1.00 56.44 139 ALA A CA 1
ATOM 1044 C C . ALA A 1 139 ? 19.406 0.938 -26.439 1.00 56.44 139 ALA A C 1
ATOM 1046 O O . ALA A 1 139 ? 18.673 1.690 -27.076 1.00 56.44 139 ALA A O 1
ATOM 1047 N N . THR A 1 140 ? 18.930 0.128 -25.492 1.00 64.62 140 THR A N 1
ATOM 1048 C CA . THR A 1 140 ? 17.513 0.016 -25.120 1.00 64.62 140 THR A CA 1
ATOM 1049 C C . THR A 1 140 ? 17.241 0.733 -23.801 1.00 64.62 140 THR A C 1
ATOM 1051 O O . THR A 1 140 ? 18.028 0.611 -22.861 1.00 64.62 140 THR A O 1
ATOM 1054 N N . ASP A 1 141 ? 16.112 1.440 -23.721 1.00 70.75 141 ASP A N 1
ATOM 1055 C CA . ASP A 1 141 ? 15.652 2.082 -22.491 1.00 70.75 141 ASP A CA 1
ATOM 1056 C C . ASP A 1 141 ? 15.596 1.084 -21.329 1.00 70.75 141 ASP A C 1
ATOM 1058 O O . ASP A 1 141 ? 15.123 -0.051 -21.457 1.00 70.75 141 ASP A O 1
ATOM 1062 N N . LEU A 1 142 ? 16.090 1.513 -20.167 1.00 84.88 142 LEU A N 1
ATOM 1063 C CA . LEU A 1 142 ? 16.034 0.709 -18.956 1.00 84.88 142 LEU A CA 1
ATOM 1064 C C . LEU A 1 142 ? 14.574 0.582 -18.498 1.00 84.88 142 LEU A C 1
ATOM 1066 O O . LEU A 1 142 ? 13.981 1.538 -17.997 1.00 84.88 142 LEU A O 1
ATOM 1070 N N . ASN A 1 143 ? 14.007 -0.618 -18.632 1.00 88.44 143 ASN A N 1
ATOM 1071 C CA . ASN A 1 143 ? 12.632 -0.902 -18.227 1.00 88.44 143 ASN A CA 1
ATOM 1072 C C . ASN A 1 143 ? 12.438 -0.714 -16.714 1.00 88.44 143 ASN A C 1
ATOM 1074 O O . ASN A 1 143 ? 12.771 -1.585 -15.907 1.00 88.44 143 ASN A O 1
ATOM 1078 N N . ARG A 1 144 ? 11.840 0.417 -16.330 1.00 92.44 144 ARG A N 1
ATOM 1079 C CA . ARG A 1 144 ? 11.396 0.683 -14.956 1.00 92.44 144 ARG A CA 1
ATOM 1080 C C . ARG A 1 144 ? 10.242 -0.250 -14.588 1.00 92.44 144 ARG A C 1
ATOM 1082 O O . ARG A 1 144 ? 9.363 -0.511 -15.409 1.00 92.44 144 ARG A O 1
ATOM 1089 N N . SER A 1 145 ? 10.236 -0.740 -13.354 1.00 95.81 145 SER A N 1
ATOM 1090 C CA . SER A 1 145 ? 9.163 -1.566 -12.783 1.00 95.81 145 SER A CA 1
ATOM 1091 C C . SER A 1 145 ? 8.747 -0.999 -11.425 1.00 95.81 145 SER A C 1
ATOM 1093 O O . SER A 1 145 ? 9.539 -0.328 -10.766 1.00 95.81 145 SER A O 1
ATOM 1095 N N . ALA A 1 146 ? 7.525 -1.285 -10.991 1.00 97.69 146 ALA A N 1
ATOM 1096 C CA . ALA A 1 146 ? 7.054 -1.017 -9.639 1.00 97.69 146 ALA A CA 1
ATOM 1097 C C . ALA A 1 146 ? 7.031 -2.301 -8.814 1.00 97.69 146 ALA A C 1
ATOM 1099 O O . ALA A 1 146 ? 6.742 -3.380 -9.340 1.00 97.69 146 ALA A O 1
ATOM 1100 N N . ARG A 1 147 ? 7.273 -2.168 -7.513 1.00 97.06 147 ARG A N 1
ATOM 1101 C CA . ARG A 1 147 ? 6.890 -3.167 -6.529 1.00 97.06 147 ARG A CA 1
ATOM 1102 C C . ARG A 1 147 ? 5.535 -2.779 -5.955 1.00 97.06 147 ARG A C 1
ATOM 1104 O O . ARG A 1 147 ? 5.261 -1.617 -5.667 1.00 97.06 147 ARG A O 1
ATOM 1111 N N . VAL A 1 148 ? 4.667 -3.771 -5.832 1.00 97.44 148 VAL A N 1
ATOM 1112 C CA . VAL A 1 148 ? 3.302 -3.615 -5.341 1.00 97.44 148 VAL A CA 1
ATOM 1113 C C . VAL A 1 148 ? 3.113 -4.572 -4.181 1.00 97.44 148 VAL A C 1
ATOM 1115 O O . VAL A 1 148 ? 3.220 -5.784 -4.354 1.00 97.44 148 VAL A O 1
ATOM 1118 N N . ILE A 1 149 ? 2.821 -4.029 -3.004 1.00 96.38 149 ILE A N 1
ATOM 1119 C CA . ILE A 1 149 ? 2.469 -4.822 -1.829 1.00 96.38 149 ILE A CA 1
ATOM 1120 C C . ILE A 1 149 ? 0.950 -4.937 -1.783 1.00 96.38 149 ILE A C 1
ATOM 1122 O O . ILE A 1 149 ? 0.236 -3.940 -1.634 1.00 96.38 149 ILE A O 1
ATOM 1126 N N . MET A 1 150 ? 0.469 -6.166 -1.919 1.00 96.25 150 MET A N 1
ATOM 1127 C CA . MET A 1 150 ? -0.941 -6.525 -1.943 1.00 96.25 150 MET A CA 1
ATOM 1128 C C . MET A 1 150 ? -1.315 -7.245 -0.656 1.00 96.25 150 MET A C 1
ATOM 1130 O O . MET A 1 150 ? -0.686 -8.233 -0.277 1.00 96.25 150 MET A O 1
ATOM 1134 N N . PHE A 1 151 ? -2.389 -6.801 -0.013 1.00 96.69 151 PHE A N 1
ATOM 1135 C CA . PHE A 1 151 ? -3.024 -7.565 1.055 1.00 96.69 151 PHE A CA 1
ATOM 1136 C C . PHE A 1 151 ? -4.114 -8.428 0.431 1.00 96.69 151 PHE A C 1
ATOM 1138 O O . PHE A 1 151 ? -5.071 -7.909 -0.139 1.00 96.69 151 PHE A O 1
ATOM 1145 N N . ARG A 1 152 ? -3.941 -9.751 0.503 1.00 96.44 152 ARG A N 1
ATOM 1146 C CA . ARG A 1 152 ? -4.833 -10.761 -0.076 1.00 96.44 152 ARG A CA 1
ATOM 1147 C C . ARG A 1 152 ? -5.764 -11.321 0.991 1.00 96.44 152 ARG A C 1
ATOM 1149 O O . ARG A 1 152 ? -5.633 -12.475 1.401 1.00 96.44 152 ARG A O 1
ATOM 1156 N N . GLY A 1 153 ? -6.690 -10.485 1.460 1.00 94.44 153 GLY A N 1
ATOM 1157 C CA . GLY A 1 153 ? -7.743 -10.906 2.390 1.00 94.44 153 GLY A CA 1
ATOM 1158 C C . GLY A 1 153 ? -8.783 -11.836 1.755 1.00 94.44 153 GLY A C 1
ATOM 1159 O O . GLY A 1 153 ? -9.527 -12.501 2.467 1.00 94.44 153 GLY A O 1
ATOM 1160 N N . ASP A 1 154 ? -8.814 -11.894 0.422 1.00 94.94 154 ASP A N 1
ATOM 1161 C CA . ASP A 1 154 ? -9.692 -12.742 -0.390 1.00 94.94 154 ASP A CA 1
ATOM 1162 C C . ASP A 1 154 ? -9.238 -14.207 -0.458 1.00 94.94 154 ASP A C 1
ATOM 1164 O O . ASP A 1 154 ? -10.008 -15.072 -0.877 1.00 94.94 154 ASP A O 1
ATOM 1168 N N . LYS A 1 155 ? -7.985 -14.493 -0.089 1.00 94.31 155 LYS A N 1
ATOM 1169 C CA . LYS A 1 155 ? -7.416 -15.843 -0.118 1.00 94.31 155 LYS A CA 1
ATOM 1170 C C . LYS A 1 155 ? -7.659 -16.587 1.192 1.00 94.31 155 LYS A C 1
ATOM 1172 O O . LYS A 1 155 ? -7.824 -15.989 2.252 1.00 94.31 155 LYS A O 1
ATOM 1177 N N . ILE A 1 156 ? -7.642 -17.916 1.108 1.00 92.56 156 ILE A N 1
ATOM 1178 C CA . ILE A 1 156 ? -7.752 -18.817 2.257 1.00 92.56 156 ILE A CA 1
ATOM 1179 C C . ILE A 1 156 ? -6.536 -19.757 2.236 1.00 92.56 156 ILE A C 1
ATOM 1181 O O . ILE A 1 156 ? -6.461 -20.595 1.337 1.00 92.56 156 ILE A O 1
ATOM 1185 N N . PRO A 1 157 ? -5.594 -19.637 3.190 1.00 91.69 157 PRO A N 1
ATOM 1186 C CA . PRO A 1 157 ? -5.481 -18.566 4.188 1.00 91.69 157 PRO A CA 1
ATOM 1187 C C . PRO A 1 157 ? -5.133 -17.204 3.558 1.00 91.69 157 PRO A C 1
ATOM 1189 O O . PRO A 1 157 ? -4.574 -17.133 2.463 1.00 91.69 157 PRO A O 1
ATOM 1192 N N . ALA A 1 158 ? -5.462 -16.116 4.262 1.00 94.00 158 ALA A N 1
ATOM 1193 C CA . ALA A 1 158 ? -5.109 -14.765 3.831 1.00 94.00 158 ALA A CA 1
ATOM 1194 C C . ALA A 1 158 ? -3.587 -14.565 3.877 1.00 94.00 158 ALA A C 1
ATOM 1196 O O . ALA A 1 158 ? -2.908 -15.090 4.767 1.00 94.00 158 ALA A O 1
ATOM 1197 N N . VAL A 1 159 ? -3.055 -13.777 2.942 1.00 95.19 159 VAL A N 1
ATOM 1198 C CA . VAL A 1 159 ? -1.607 -13.565 2.786 1.00 95.19 159 VAL A CA 1
ATOM 1199 C C . VAL A 1 159 ? -1.263 -12.135 2.368 1.00 95.19 159 VAL A C 1
ATOM 1201 O O . VAL A 1 159 ? -2.117 -11.380 1.905 1.00 95.19 159 VAL A O 1
ATOM 1204 N N . VAL A 1 160 ? 0.003 -11.757 2.520 1.00 95.06 160 VAL A N 1
ATOM 1205 C CA . VAL A 1 160 ? 0.588 -10.562 1.903 1.00 95.06 160 VAL A CA 1
ATOM 1206 C C . VAL A 1 160 ? 1.473 -11.000 0.746 1.00 95.06 160 VAL A C 1
ATOM 1208 O O . VAL A 1 160 ? 2.295 -11.900 0.901 1.00 95.06 160 VAL A O 1
ATOM 1211 N N . GLU A 1 161 ? 1.308 -10.364 -0.407 1.00 95.56 161 GLU A N 1
ATOM 1212 C CA . GLU A 1 161 ? 2.077 -10.662 -1.613 1.00 95.56 161 GLU A CA 1
ATOM 1213 C C . GLU A 1 161 ? 2.826 -9.428 -2.098 1.00 95.56 161 GLU A C 1
ATOM 1215 O O . GLU A 1 161 ? 2.245 -8.348 -2.221 1.00 95.56 161 GLU A O 1
ATOM 1220 N N . GLU A 1 162 ? 4.096 -9.605 -2.446 1.00 95.88 162 GLU A N 1
ATOM 1221 C CA . GLU A 1 162 ? 4.875 -8.590 -3.150 1.00 95.88 162 GLU A CA 1
ATOM 1222 C C . GLU A 1 162 ? 4.966 -8.935 -4.638 1.00 95.88 162 GLU A C 1
ATOM 1224 O O . GLU A 1 162 ? 5.410 -10.019 -5.020 1.00 95.88 162 GLU A O 1
ATOM 1229 N N . TRP A 1 163 ? 4.547 -8.010 -5.492 1.00 96.19 163 TRP A N 1
ATOM 1230 C CA . TRP A 1 163 ? 4.508 -8.180 -6.940 1.00 96.19 163 TRP A CA 1
ATOM 1231 C C . TRP A 1 163 ? 5.460 -7.209 -7.619 1.00 96.19 163 TRP A C 1
ATOM 1233 O O . TRP A 1 163 ? 5.583 -6.062 -7.201 1.00 96.19 163 TRP A O 1
ATOM 1243 N N . LYS A 1 164 ? 6.083 -7.643 -8.710 1.00 96.12 164 LYS A N 1
ATOM 1244 C CA . LYS A 1 164 ? 6.815 -6.797 -9.646 1.00 96.12 164 LYS A CA 1
ATOM 1245 C C . LYS A 1 164 ? 5.951 -6.553 -10.865 1.00 96.12 164 LYS A C 1
ATOM 1247 O O . LYS A 1 164 ? 5.643 -7.488 -11.602 1.00 96.12 164 LYS A O 1
ATOM 1252 N N . CYS A 1 165 ? 5.592 -5.300 -11.079 1.00 97.06 165 CYS A N 1
ATOM 1253 C CA . CYS A 1 165 ? 4.737 -4.877 -12.172 1.00 97.06 165 CYS A CA 1
ATOM 1254 C C . CYS A 1 165 ? 5.491 -3.960 -13.124 1.00 97.06 165 CYS A C 1
ATOM 1256 O O . CYS A 1 165 ? 6.132 -2.998 -12.702 1.00 97.06 165 CYS A O 1
ATOM 1258 N N . GLY A 1 166 ? 5.404 -4.229 -14.418 1.00 94.81 166 GLY A N 1
ATOM 1259 C CA . GLY A 1 166 ? 6.021 -3.379 -15.422 1.00 94.81 166 GLY A CA 1
ATOM 1260 C C . GLY A 1 166 ? 6.033 -3.999 -16.815 1.00 94.81 166 GLY A C 1
ATOM 1261 O O . GLY A 1 166 ? 5.423 -5.051 -17.034 1.00 94.81 166 GLY A O 1
ATOM 1262 N N . PRO A 1 167 ? 6.743 -3.357 -17.756 1.00 94.00 167 PRO A N 1
ATOM 1263 C CA . PRO A 1 167 ? 7.406 -2.051 -17.641 1.00 94.00 167 PRO A CA 1
ATOM 1264 C C . PRO A 1 167 ? 6.425 -0.897 -17.369 1.00 94.00 167 PRO A C 1
ATOM 1266 O O . PRO A 1 167 ? 5.269 -0.960 -17.768 1.00 94.00 167 PRO A O 1
ATOM 1269 N N . LEU A 1 168 ? 6.860 0.172 -16.698 1.00 93.06 168 LEU A N 1
ATOM 1270 C CA . LEU A 1 168 ? 5.966 1.272 -16.291 1.00 93.06 168 LEU A CA 1
ATOM 1271 C C . LEU A 1 168 ? 5.436 2.135 -17.448 1.00 93.06 168 LEU A C 1
ATOM 1273 O O . LEU A 1 168 ? 4.358 2.712 -17.333 1.00 93.06 168 LEU A O 1
ATOM 1277 N N . GLN A 1 169 ? 6.161 2.193 -18.568 1.00 87.50 169 GLN A N 1
ATOM 1278 C CA . GLN A 1 169 ? 5.731 2.901 -19.781 1.00 87.50 169 GLN A CA 1
ATOM 1279 C C . GLN A 1 169 ? 4.498 2.244 -20.421 1.00 87.50 169 GLN A C 1
ATOM 1281 O O . GLN A 1 169 ? 3.645 2.926 -20.982 1.00 87.50 169 GLN A O 1
ATOM 1286 N N . ASN A 1 170 ? 4.411 0.914 -20.333 1.00 90.69 170 ASN A N 1
ATOM 1287 C CA . ASN A 1 170 ? 3.282 0.125 -20.801 1.00 90.69 170 ASN A CA 1
ATOM 1288 C C . ASN A 1 170 ? 3.183 -1.153 -19.963 1.00 90.69 170 ASN A C 1
ATOM 1290 O O . ASN A 1 170 ? 3.914 -2.119 -20.190 1.00 90.69 170 ASN A O 1
ATOM 1294 N N . ILE A 1 171 ? 2.293 -1.136 -18.976 1.00 94.44 171 ILE A N 1
ATOM 1295 C CA . ILE A 1 171 ? 2.180 -2.207 -17.988 1.00 94.44 171 ILE A CA 1
ATOM 1296 C C . ILE A 1 171 ? 1.406 -3.364 -18.611 1.00 94.44 171 ILE A C 1
ATOM 1298 O O . ILE A 1 171 ? 0.211 -3.251 -18.873 1.00 94.44 171 ILE A O 1
ATOM 1302 N N . TYR A 1 172 ? 2.088 -4.485 -18.822 1.00 92.81 172 TYR A N 1
ATOM 1303 C CA . TYR A 1 172 ? 1.476 -5.710 -19.347 1.00 92.81 172 TYR A CA 1
ATOM 1304 C C . TYR A 1 172 ? 1.757 -6.946 -18.486 1.00 92.81 172 TYR A C 1
ATOM 1306 O O . TYR A 1 172 ? 1.208 -8.012 -18.754 1.00 92.81 172 TYR A O 1
ATOM 1314 N N . SER A 1 173 ? 2.616 -6.833 -17.471 1.00 93.75 173 SER A N 1
ATOM 1315 C CA . SER A 1 173 ? 3.012 -7.954 -16.624 1.00 93.75 173 SER A CA 1
ATOM 1316 C C . SER A 1 173 ? 3.055 -7.540 -15.160 1.00 93.75 173 SER A C 1
ATOM 1318 O O . SER A 1 173 ? 3.632 -6.508 -14.816 1.00 93.75 173 SER A O 1
ATOM 1320 N N . CYS A 1 174 ? 2.477 -8.380 -14.306 1.00 95.50 174 CYS A N 1
ATOM 1321 C CA . CYS A 1 174 ? 2.688 -8.377 -12.866 1.00 95.50 174 CYS A CA 1
ATOM 1322 C C . CYS A 1 174 ? 3.009 -9.807 -12.442 1.00 95.50 174 CYS A C 1
ATOM 1324 O O . CYS A 1 174 ? 2.225 -10.721 -12.688 1.00 95.50 174 CYS A O 1
ATOM 1326 N N . GLN A 1 175 ? 4.161 -10.007 -11.811 1.00 94.44 175 GLN A N 1
ATOM 1327 C CA . GLN A 1 175 ? 4.609 -11.321 -11.357 1.00 94.44 175 GLN A CA 1
ATOM 1328 C C . GLN A 1 175 ? 4.955 -11.270 -9.878 1.00 94.44 175 GLN A C 1
ATOM 1330 O O . GLN A 1 175 ? 5.470 -10.262 -9.395 1.00 94.44 175 GLN A O 1
ATOM 1335 N N . LEU A 1 176 ? 4.667 -12.351 -9.159 1.00 94.56 176 LEU A N 1
ATOM 1336 C CA . LEU A 1 176 ? 5.040 -12.464 -7.758 1.00 94.56 176 LEU A CA 1
ATOM 1337 C C . LEU A 1 176 ? 6.570 -12.416 -7.649 1.00 94.56 176 LEU A C 1
ATOM 1339 O O . LEU A 1 176 ? 7.262 -13.154 -8.354 1.00 94.56 176 LEU A O 1
ATOM 1343 N N . LEU A 1 177 ? 7.098 -11.541 -6.794 1.00 93.56 177 LEU A N 1
ATOM 1344 C CA . LEU A 1 177 ? 8.537 -11.450 -6.573 1.00 93.56 177 LEU A CA 1
ATOM 1345 C C . LEU A 1 177 ? 9.052 -12.750 -5.956 1.00 93.56 177 LEU A C 1
ATOM 1347 O O . LEU A 1 177 ? 8.491 -13.259 -4.983 1.00 93.56 177 LEU A O 1
ATOM 1351 N N . SER A 1 178 ? 10.137 -13.280 -6.510 1.00 90.38 178 SER A N 1
ATOM 1352 C CA . SER A 1 178 ? 10.771 -14.481 -5.971 1.00 90.38 178 SER A CA 1
ATOM 1353 C C . SER A 1 178 ? 11.451 -14.202 -4.626 1.00 90.38 178 SER A C 1
ATOM 1355 O O . SER A 1 178 ? 11.912 -13.088 -4.375 1.00 90.38 178 SER A O 1
ATOM 1357 N N . SER A 1 179 ? 11.620 -15.231 -3.788 1.00 82.75 179 SER A N 1
ATOM 1358 C CA . SER A 1 179 ? 12.346 -15.097 -2.513 1.00 82.75 179 SER A CA 1
ATOM 1359 C C . SER A 1 179 ? 13.793 -14.616 -2.689 1.00 82.75 179 SER A C 1
ATOM 1361 O O . SER A 1 179 ? 14.374 -14.015 -1.791 1.00 82.75 179 SER A O 1
ATOM 1363 N N . THR A 1 180 ? 14.389 -14.864 -3.860 1.00 83.19 180 THR A N 1
ATOM 1364 C CA . THR A 1 180 ? 15.712 -14.345 -4.231 1.00 83.19 180 THR A CA 1
ATOM 1365 C C . THR A 1 180 ? 15.708 -12.850 -4.535 1.00 83.19 180 THR A C 1
ATOM 1367 O O . THR A 1 180 ? 16.728 -12.195 -4.352 1.00 83.19 180 THR A O 1
ATOM 1370 N N . GLU A 1 181 ? 14.584 -12.297 -4.995 1.00 85.62 181 GLU A N 1
ATOM 1371 C CA . GLU A 1 181 ? 14.444 -10.864 -5.269 1.00 85.62 181 GLU A CA 1
ATOM 1372 C C . GLU A 1 181 ? 14.062 -10.076 -4.011 1.00 85.62 181 GLU A C 1
ATOM 1374 O O . GLU A 1 181 ? 14.558 -8.969 -3.823 1.00 85.62 181 GLU A O 1
ATOM 1379 N N . THR A 1 182 ? 13.229 -10.637 -3.131 1.00 80.81 182 THR A N 1
ATOM 1380 C CA . THR A 1 182 ? 12.824 -9.979 -1.874 1.00 80.81 182 THR A CA 1
ATOM 1381 C C . THR A 1 182 ? 13.806 -10.204 -0.723 1.00 80.81 182 THR A C 1
ATOM 1383 O O . THR A 1 182 ? 13.762 -9.483 0.269 1.00 80.81 182 THR A O 1
ATOM 1386 N N . SER A 1 183 ? 14.700 -11.198 -0.829 1.00 83.56 183 SER A N 1
ATOM 1387 C CA . SER A 1 183 ? 15.515 -11.715 0.289 1.00 83.56 183 SER A CA 1
ATOM 1388 C C . SER A 1 183 ? 14.689 -12.236 1.480 1.00 83.56 183 SER A C 1
ATOM 1390 O O . SER A 1 183 ? 15.227 -12.461 2.564 1.00 83.56 183 SER A O 1
ATOM 1392 N N . THR A 1 184 ? 13.384 -12.439 1.292 1.00 81.00 184 THR A N 1
ATOM 1393 C CA . THR A 1 184 ? 12.410 -12.860 2.310 1.00 81.00 184 THR A CA 1
ATOM 1394 C C . THR A 1 184 ? 11.418 -13.862 1.708 1.00 81.00 184 THR A C 1
ATOM 1396 O O . THR A 1 184 ? 11.385 -14.080 0.498 1.00 81.00 184 THR A O 1
ATOM 1399 N N . LYS A 1 185 ? 10.597 -14.517 2.537 1.00 87.06 185 LYS A N 1
ATOM 1400 C CA . LYS A 1 185 ? 9.509 -15.375 2.036 1.00 87.06 185 LYS A CA 1
ATOM 1401 C C . LYS A 1 185 ? 8.450 -14.499 1.355 1.00 87.06 185 LYS A C 1
ATOM 1403 O O . LYS A 1 185 ? 8.048 -13.494 1.924 1.00 87.06 185 LYS A O 1
ATOM 1408 N N . ASN A 1 186 ? 7.969 -14.905 0.185 1.00 91.19 186 ASN A N 1
ATOM 1409 C CA . ASN A 1 186 ? 6.816 -14.305 -0.483 1.00 91.19 186 ASN A CA 1
ATOM 1410 C C . ASN A 1 186 ? 5.951 -15.445 -1.049 1.00 91.19 186 ASN A C 1
ATOM 1412 O O . ASN A 1 186 ? 6.476 -16.249 -1.825 1.00 91.19 186 ASN A O 1
ATOM 1416 N N . PRO A 1 187 ? 4.674 -15.588 -0.652 1.00 92.56 187 PRO A N 1
ATOM 1417 C CA . PRO A 1 187 ? 3.889 -14.701 0.213 1.00 92.56 187 PRO A CA 1
ATOM 1418 C C . PRO A 1 187 ? 4.257 -14.744 1.706 1.00 92.56 187 PRO A C 1
ATOM 1420 O O . PRO A 1 187 ? 4.780 -15.740 2.214 1.00 92.56 187 PRO A O 1
ATOM 1423 N N . VAL A 1 188 ? 3.928 -13.662 2.414 1.00 90.12 188 VAL A N 1
ATOM 1424 C CA . VAL A 1 188 ? 4.075 -13.498 3.870 1.00 90.12 188 VAL A CA 1
ATOM 1425 C C . VAL A 1 188 ? 2.728 -13.725 4.569 1.00 90.12 188 VAL A C 1
ATOM 1427 O O . VAL A 1 188 ? 1.658 -13.538 3.989 1.00 90.12 188 VAL A O 1
ATOM 1430 N N . GLU A 1 189 ? 2.773 -14.125 5.837 1.00 88.88 189 GLU A N 1
ATOM 1431 C CA . GLU A 1 189 ? 1.598 -14.232 6.703 1.00 88.88 189 GLU A CA 1
ATOM 1432 C C . GLU A 1 189 ? 0.841 -12.910 6.844 1.00 88.88 189 GLU A C 1
ATOM 1434 O O . GLU A 1 189 ? 1.426 -11.858 7.100 1.00 88.88 189 GLU A O 1
ATOM 1439 N N . PHE A 1 190 ? -0.490 -12.975 6.758 1.00 90.62 190 PHE A N 1
ATOM 1440 C CA . PHE A 1 190 ? -1.345 -11.793 6.877 1.00 90.62 190 PHE A CA 1
ATOM 1441 C C . PHE A 1 190 ? -1.259 -11.105 8.244 1.00 90.62 190 PHE A C 1
ATOM 1443 O O . PHE A 1 190 ? -1.469 -9.903 8.330 1.00 90.62 190 PHE A O 1
ATOM 1450 N N . SER A 1 191 ? -0.923 -11.836 9.308 1.00 86.88 191 SER A N 1
ATOM 1451 C CA . SER A 1 191 ? -0.747 -11.301 10.666 1.00 86.88 191 SER A CA 1
ATOM 1452 C C . SER A 1 191 ? 0.475 -10.388 10.816 1.00 86.88 191 SER A C 1
ATOM 1454 O O . SER A 1 191 ? 0.502 -9.567 11.727 1.00 86.88 191 SER A O 1
ATOM 1456 N N . LEU A 1 192 ? 1.476 -10.515 9.937 1.00 87.00 192 LEU A N 1
ATOM 1457 C CA . LEU A 1 192 ? 2.704 -9.710 9.966 1.00 87.00 192 LEU A CA 1
ATOM 1458 C C . LEU A 1 192 ? 2.546 -8.359 9.261 1.00 87.00 192 LEU A C 1
ATOM 1460 O O . LEU A 1 192 ? 3.461 -7.534 9.273 1.00 87.00 192 LEU A O 1
ATOM 1464 N N . ARG A 1 193 ? 1.402 -8.133 8.613 1.00 90.50 193 ARG A N 1
ATOM 1465 C CA . ARG A 1 193 ? 1.155 -6.908 7.865 1.00 90.50 193 ARG A CA 1
ATOM 1466 C C . ARG A 1 193 ? 0.958 -5.716 8.820 1.00 90.50 193 ARG A C 1
ATOM 1468 O O . ARG A 1 193 ? 0.376 -5.882 9.894 1.00 90.50 193 ARG A O 1
ATOM 1475 N N . PRO A 1 194 ? 1.354 -4.499 8.419 1.00 89.69 194 PRO A N 1
ATOM 1476 C CA . PRO A 1 194 ? 1.027 -3.292 9.166 1.00 89.69 194 PRO A CA 1
ATOM 1477 C C . PRO A 1 194 ? -0.478 -3.116 9.400 1.00 89.69 194 PRO A C 1
ATOM 1479 O O . PRO A 1 194 ? -1.299 -3.468 8.546 1.00 89.69 194 PRO A O 1
ATOM 1482 N N . ILE A 1 195 ? -0.830 -2.521 10.542 1.00 87.50 195 ILE A N 1
ATOM 1483 C CA . ILE A 1 195 ? -2.207 -2.110 10.818 1.00 87.50 195 ILE A CA 1
ATOM 1484 C C . ILE A 1 195 ? -2.621 -0.991 9.854 1.00 87.50 195 ILE A C 1
ATOM 1486 O O . ILE A 1 195 ? -1.840 -0.076 9.585 1.00 87.50 195 ILE A O 1
ATOM 1490 N N . THR A 1 196 ? -3.837 -1.063 9.311 1.00 87.81 196 THR A N 1
ATOM 1491 C CA . THR A 1 196 ? -4.337 -0.074 8.332 1.00 87.81 196 THR A CA 1
ATOM 1492 C C . THR A 1 196 ? -5.541 0.708 8.848 1.00 87.81 196 THR A C 1
ATOM 1494 O O . THR A 1 196 ? -6.208 0.293 9.795 1.00 87.81 196 THR A O 1
ATOM 1497 N N . GLU A 1 197 ? -5.882 1.816 8.179 1.00 85.44 197 GLU A N 1
ATOM 1498 C CA . GLU A 1 197 ? -7.089 2.594 8.501 1.00 85.44 197 GLU A CA 1
ATOM 1499 C C . GLU A 1 197 ? -8.373 1.753 8.399 1.00 85.44 197 GLU A C 1
ATOM 1501 O O . GLU A 1 197 ? -9.343 2.041 9.087 1.00 85.44 197 GLU A O 1
ATOM 1506 N N . LEU A 1 198 ? -8.390 0.667 7.614 1.00 87.25 198 LEU A N 1
ATOM 1507 C CA . LEU A 1 198 ? -9.540 -0.245 7.567 1.00 87.25 198 LEU A CA 1
ATOM 1508 C C . LEU A 1 198 ? -9.783 -0.958 8.907 1.00 87.25 198 LEU A C 1
ATOM 1510 O O . LEU A 1 198 ? -10.925 -1.266 9.244 1.00 87.25 198 LEU A O 1
ATOM 1514 N N . GLU A 1 199 ? -8.723 -1.206 9.677 1.00 87.44 199 GLU A N 1
ATOM 1515 C CA . GLU A 1 199 ? -8.797 -1.849 10.993 1.00 87.44 199 GLU A CA 1
ATOM 1516 C C . GLU A 1 199 ? -9.028 -0.851 12.116 1.00 87.44 199 GLU A C 1
ATOM 1518 O O . GLU A 1 199 ? -9.641 -1.200 13.117 1.00 87.44 199 GLU A O 1
ATOM 1523 N N . ILE A 1 200 ? -8.549 0.385 11.977 1.00 85.94 200 ILE A N 1
ATOM 1524 C CA . ILE A 1 200 ? -8.724 1.432 12.994 1.00 85.94 200 ILE A CA 1
ATOM 1525 C C . ILE A 1 200 ? -10.060 2.164 12.804 1.00 85.94 200 ILE A C 1
ATOM 1527 O O . ILE A 1 200 ? -10.675 2.617 13.770 1.00 85.94 200 ILE A O 1
ATOM 1531 N N . GLY A 1 201 ? -10.516 2.277 11.559 1.00 82.50 201 GLY A N 1
ATOM 1532 C CA . GLY A 1 201 ? -11.671 3.053 11.138 1.00 82.50 201 GLY A CA 1
ATOM 1533 C C . GLY A 1 201 ? -13.016 2.498 11.608 1.00 82.50 201 GLY A C 1
ATOM 1534 O O . GLY A 1 201 ? -13.119 1.634 12.480 1.00 82.50 201 GLY A O 1
ATOM 1535 N N . SER A 1 202 ? -14.089 3.030 11.019 1.00 67.94 202 SER A N 1
ATOM 1536 C CA . SER A 1 202 ? -15.468 2.830 11.489 1.00 67.94 202 SER A CA 1
ATOM 1537 C C . SER A 1 202 ? -15.938 1.372 11.502 1.00 67.94 202 SER A C 1
ATOM 1539 O O . SER A 1 202 ? -16.809 1.042 12.297 1.00 67.94 202 SER A O 1
ATOM 1541 N N . SER A 1 203 ? -15.376 0.506 10.654 1.00 72.19 203 SER A N 1
ATOM 1542 C CA . SER A 1 203 ? -15.714 -0.924 10.573 1.00 72.19 203 SER A CA 1
ATOM 1543 C C . SER A 1 203 ? -14.829 -1.836 11.428 1.00 72.19 203 SER A C 1
ATOM 1545 O O . SER A 1 203 ? -15.099 -3.031 11.498 1.00 72.19 203 SER A O 1
ATOM 1547 N N . GLY A 1 204 ? -13.768 -1.308 12.041 1.00 81.94 204 GLY A N 1
ATOM 1548 C CA . GLY A 1 204 ? -12.816 -2.080 12.838 1.00 81.94 204 GLY A CA 1
ATOM 1549 C C . GLY A 1 204 ? -12.879 -1.710 14.318 1.00 81.94 204 GLY A C 1
ATOM 1550 O O . GLY A 1 204 ? -13.921 -1.833 14.965 1.00 81.94 204 GLY A O 1
ATOM 1551 N N . LEU A 1 205 ? -11.764 -1.222 14.859 1.00 86.62 205 LEU A N 1
ATOM 1552 C CA . LEU A 1 205 ? -11.585 -0.889 16.268 1.00 86.62 205 LEU A CA 1
ATOM 1553 C C . LEU A 1 205 ? -12.626 0.116 16.770 1.00 86.62 205 LEU A C 1
ATOM 1555 O O . LEU A 1 205 ? -13.164 -0.082 17.853 1.00 86.62 205 LEU A O 1
ATOM 1559 N N . LYS A 1 206 ? -12.983 1.149 15.993 1.00 84.56 206 LYS A N 1
ATOM 1560 C CA . LYS A 1 206 ? -14.025 2.109 16.412 1.00 84.56 206 LYS A CA 1
ATOM 1561 C C . LYS A 1 206 ? -15.387 1.445 16.627 1.00 84.56 206 LYS A C 1
ATOM 1563 O O . LYS A 1 206 ? -16.094 1.818 17.559 1.00 84.56 206 LYS A O 1
ATOM 1568 N N . SER A 1 207 ? -15.749 0.452 15.810 1.00 87.50 207 SER A N 1
ATOM 1569 C CA . SER A 1 207 ? -16.991 -0.304 16.016 1.00 87.50 207 SER A CA 1
ATOM 1570 C C . SER A 1 207 ? -16.933 -1.114 17.308 1.00 87.50 207 SER A C 1
ATOM 1572 O O . SER A 1 207 ? -17.918 -1.162 18.039 1.00 87.50 207 SER A O 1
ATOM 1574 N N . LEU A 1 208 ? -15.785 -1.728 17.605 1.00 89.12 208 LEU A N 1
ATOM 1575 C CA . LEU A 1 208 ? -15.585 -2.469 18.848 1.00 89.12 208 LEU A CA 1
ATOM 1576 C C . LEU A 1 208 ? -15.658 -1.545 20.071 1.00 89.12 208 LEU A C 1
ATOM 1578 O O . LEU A 1 208 ? -16.342 -1.869 21.036 1.00 89.12 208 LEU A O 1
ATOM 1582 N N . LEU A 1 209 ? -15.008 -0.380 20.016 1.00 90.38 209 LEU A N 1
ATOM 1583 C CA . LEU A 1 209 ? -15.053 0.620 21.085 1.00 90.38 209 LEU A CA 1
ATOM 1584 C C . LEU A 1 209 ? -16.480 1.115 21.349 1.00 90.38 209 LEU A C 1
ATOM 1586 O O . LEU A 1 209 ? -16.852 1.298 22.502 1.00 90.38 209 LEU A O 1
ATOM 1590 N N . LYS A 1 210 ? -17.306 1.252 20.305 1.00 90.19 210 LYS A N 1
ATOM 1591 C CA . LYS A 1 210 ? -18.732 1.567 20.457 1.00 90.19 210 LYS A CA 1
ATOM 1592 C C . LYS A 1 210 ? -19.491 0.470 21.208 1.00 90.19 210 LYS A C 1
ATOM 1594 O O . LYS A 1 210 ? -20.325 0.772 22.052 1.00 90.19 210 LYS A O 1
ATOM 1599 N N . THR A 1 211 ? -19.213 -0.799 20.911 1.00 92.06 211 THR A N 1
ATOM 1600 C CA . THR A 1 211 ? -19.807 -1.919 21.655 1.00 92.06 211 THR A CA 1
ATOM 1601 C C . THR A 1 211 ? -19.356 -1.908 23.114 1.00 92.06 211 THR A C 1
ATOM 1603 O O . THR A 1 211 ? -20.186 -2.073 23.997 1.00 92.06 211 THR A O 1
ATOM 1606 N N . ILE A 1 212 ? -18.073 -1.649 23.380 1.00 91.62 212 ILE A N 1
ATOM 1607 C CA . ILE A 1 212 ? -17.539 -1.533 24.746 1.00 91.62 212 ILE A CA 1
ATOM 1608 C C . ILE A 1 212 ? -18.235 -0.399 25.508 1.00 91.62 212 ILE A C 1
ATOM 1610 O O . ILE A 1 212 ? -18.673 -0.605 26.634 1.00 91.62 212 ILE A O 1
ATOM 1614 N N . ASP A 1 213 ? -18.404 0.770 24.891 1.00 92.38 213 ASP A N 1
ATOM 1615 C CA . ASP A 1 213 ? -19.147 1.882 25.491 1.00 92.38 213 ASP A CA 1
ATOM 1616 C C . ASP A 1 213 ? -20.598 1.523 25.827 1.00 92.38 213 ASP A C 1
ATOM 1618 O O . ASP A 1 213 ? -21.106 1.956 26.857 1.00 92.38 213 ASP A O 1
ATOM 1622 N N . ASN A 1 214 ? -21.273 0.720 25.001 1.00 92.69 214 ASN A N 1
ATOM 1623 C CA . ASN A 1 214 ? -22.640 0.294 25.304 1.00 92.69 214 ASN A CA 1
ATOM 1624 C C . ASN A 1 214 ? -22.707 -0.605 26.549 1.00 92.69 214 ASN A C 1
ATOM 1626 O O . ASN A 1 214 ? -23.684 -0.540 27.288 1.00 92.69 214 ASN A O 1
ATOM 1630 N N . GLU A 1 215 ? -21.683 -1.431 26.777 1.00 95.06 215 GLU A N 1
ATOM 1631 C CA . GLU A 1 215 ? -21.652 -2.396 27.882 1.00 95.06 215 GLU A CA 1
ATOM 1632 C C . GLU A 1 215 ? -21.128 -1.783 29.190 1.00 95.06 215 GLU A C 1
ATOM 1634 O O . GLU A 1 215 ? -21.654 -2.061 30.266 1.00 95.06 215 GLU A O 1
ATOM 1639 N N . ILE A 1 216 ? -20.086 -0.946 29.120 1.00 94.56 216 ILE A N 1
ATOM 1640 C CA . ILE A 1 216 ? -19.388 -0.412 30.305 1.00 94.56 216 ILE A CA 1
ATOM 1641 C C . ILE A 1 216 ? -19.312 1.118 30.350 1.00 94.56 216 ILE A C 1
ATOM 1643 O O . ILE A 1 216 ? -18.628 1.672 31.212 1.00 94.56 216 ILE A O 1
ATOM 1647 N N . GLY A 1 217 ? -20.016 1.824 29.464 1.00 92.62 217 GLY A N 1
ATOM 1648 C CA . GLY A 1 217 ? -19.961 3.285 29.358 1.00 92.62 217 GLY A CA 1
ATOM 1649 C C . GLY A 1 217 ? -20.302 4.008 30.659 1.00 92.62 217 GLY A C 1
ATOM 1650 O O . GLY A 1 21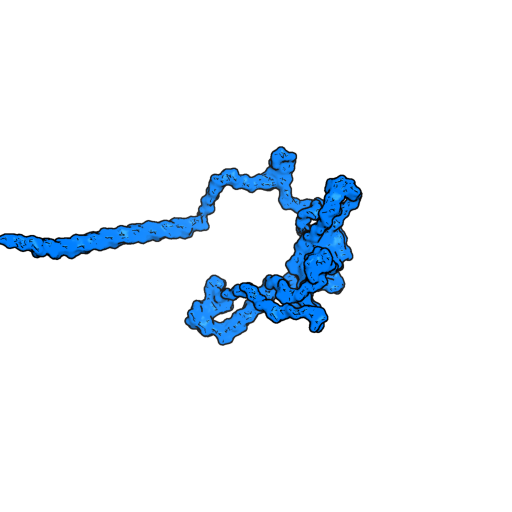7 ? -19.657 5.001 30.979 1.00 92.62 217 GLY A O 1
ATOM 1651 N N . THR A 1 218 ? -21.234 3.484 31.463 1.00 93.88 218 THR A N 1
ATOM 1652 C CA . THR A 1 218 ? -21.547 4.043 32.791 1.00 93.88 218 THR A CA 1
ATOM 1653 C C . THR A 1 218 ? -20.339 3.993 33.724 1.00 93.88 218 THR A C 1
ATOM 1655 O O . THR A 1 218 ? -20.019 4.993 34.355 1.00 93.88 218 THR A O 1
ATOM 1658 N N . ILE A 1 219 ? -19.612 2.872 33.754 1.00 95.50 219 ILE A N 1
ATOM 1659 C CA . ILE A 1 219 ? -18.413 2.710 34.590 1.00 95.50 219 ILE A CA 1
ATOM 1660 C C . ILE A 1 219 ? -17.302 3.647 34.110 1.00 95.50 219 ILE A C 1
ATOM 1662 O O . ILE A 1 219 ? -16.620 4.273 34.925 1.00 95.50 219 ILE A O 1
ATOM 1666 N N . LEU A 1 220 ? -17.125 3.765 32.790 1.00 93.62 220 LEU A N 1
ATOM 1667 C CA . LEU A 1 220 ? -16.146 4.675 32.193 1.00 93.62 220 LEU A CA 1
ATOM 1668 C C . LEU A 1 220 ? -16.470 6.135 32.530 1.00 93.62 220 LEU A C 1
ATOM 1670 O O . LEU A 1 220 ? -15.585 6.881 32.953 1.00 93.62 220 LEU A O 1
ATOM 1674 N N . GLN A 1 221 ? -17.745 6.517 32.435 1.00 92.62 221 GLN A N 1
ATOM 1675 C CA . GLN A 1 221 ? -18.211 7.851 32.789 1.00 92.62 221 GLN A CA 1
ATOM 1676 C C . GLN A 1 221 ? -18.039 8.135 34.286 1.00 92.62 221 GLN A C 1
ATOM 1678 O O . GLN A 1 221 ? -17.570 9.208 34.647 1.00 92.62 221 GLN A O 1
ATOM 1683 N N . GLU A 1 222 ? -18.367 7.197 35.170 1.00 93.88 222 GLU A N 1
ATOM 1684 C CA . GLU A 1 222 ? -18.190 7.376 36.617 1.00 93.88 222 GLU A CA 1
ATOM 1685 C C . GLU A 1 222 ? -16.710 7.469 37.015 1.00 93.88 222 GLU A C 1
ATOM 1687 O O . GLU A 1 222 ? -16.347 8.272 37.873 1.00 93.88 222 GLU A O 1
ATOM 1692 N N . SER A 1 223 ? -15.845 6.679 36.373 1.00 94.31 223 SER A N 1
ATOM 1693 C CA . SER A 1 223 ? -14.425 6.580 36.736 1.00 94.31 223 SER A CA 1
ATOM 1694 C C . SER A 1 223 ? -13.568 7.692 36.130 1.00 94.31 223 SER A C 1
ATOM 1696 O O . SER A 1 223 ? -12.650 8.193 36.778 1.00 94.31 223 SER A O 1
ATOM 1698 N N . TYR A 1 224 ? -13.841 8.065 34.878 1.00 91.31 224 TYR A N 1
ATOM 1699 C CA . TYR A 1 224 ? -12.994 8.964 34.086 1.00 91.31 224 TYR A CA 1
ATOM 1700 C C . TYR A 1 224 ? -13.728 10.208 33.581 1.00 91.31 224 TYR A C 1
ATOM 1702 O O . TYR A 1 224 ? -13.103 11.066 32.960 1.00 91.31 224 TYR A O 1
ATOM 1710 N N . ASN A 1 225 ? -15.038 10.320 33.829 1.00 91.06 225 ASN A N 1
ATOM 1711 C CA . ASN A 1 225 ? -15.898 11.364 33.268 1.00 91.06 225 ASN A CA 1
ATOM 1712 C C . ASN A 1 225 ? -15.832 11.445 31.730 1.00 91.06 225 ASN A C 1
ATOM 1714 O O . ASN A 1 225 ? -16.020 12.516 31.151 1.00 91.06 225 ASN A O 1
ATOM 1718 N N . ALA A 1 226 ? -15.550 10.311 31.081 1.00 91.00 226 ALA A N 1
ATOM 1719 C CA . ALA A 1 226 ? -15.358 10.189 29.643 1.00 91.00 226 ALA A CA 1
ATOM 1720 C C . ALA A 1 226 ? -15.756 8.789 29.145 1.00 91.00 226 ALA A C 1
ATOM 1722 O O . ALA A 1 226 ? -15.702 7.809 29.885 1.00 91.00 226 ALA A O 1
ATOM 1723 N N . THR A 1 227 ? -16.101 8.699 27.861 1.00 91.69 227 THR A N 1
ATOM 1724 C CA . THR A 1 227 ? -16.407 7.457 27.124 1.00 91.69 227 THR A CA 1
ATOM 1725 C C . THR A 1 227 ? -15.645 7.452 25.793 1.00 91.69 227 THR A C 1
ATOM 1727 O O . THR A 1 227 ? -14.989 8.443 25.457 1.00 91.69 227 THR A O 1
ATOM 1730 N N . PHE A 1 228 ? -15.675 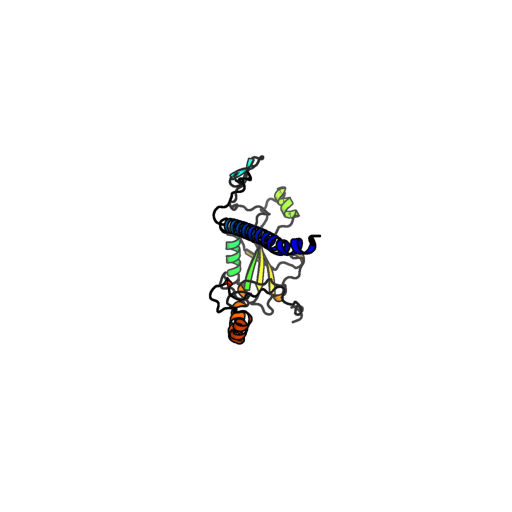6.361 25.026 1.00 89.25 228 PHE A N 1
ATOM 1731 C CA . PHE A 1 228 ? -15.004 6.294 23.720 1.00 89.25 228 PHE A CA 1
ATOM 1732 C C . PHE A 1 228 ? -15.763 7.019 22.591 1.00 89.25 228 PHE A C 1
ATOM 1734 O O . PHE A 1 228 ? -15.146 7.451 21.617 1.00 89.25 228 PHE A O 1
ATOM 1741 N N . THR A 1 229 ? -17.088 7.145 22.682 1.00 84.75 229 THR A N 1
ATOM 1742 C CA . THR A 1 229 ? -17.968 7.561 21.575 1.00 84.75 229 THR A CA 1
ATOM 1743 C C . THR A 1 229 ? -19.003 8.619 21.959 1.00 84.75 229 THR A C 1
ATOM 1745 O O . THR A 1 229 ? -19.375 9.429 21.108 1.00 84.75 229 THR A O 1
ATOM 1748 N N . THR A 1 230 ? -19.458 8.662 23.214 1.00 82.19 230 THR A N 1
ATOM 1749 C CA . THR A 1 230 ? -20.468 9.619 23.701 1.00 82.19 230 THR A CA 1
ATOM 1750 C C . THR A 1 230 ? -19.820 10.792 24.437 1.00 82.19 230 THR A C 1
ATOM 1752 O O . THR A 1 230 ? -19.908 10.918 25.655 1.00 82.19 230 THR A O 1
ATOM 1755 N N . CYS A 1 231 ? -19.149 11.666 23.689 1.00 82.50 231 CYS A N 1
ATOM 1756 C CA . CYS A 1 231 ? -18.382 12.792 24.232 1.00 82.50 231 CYS A CA 1
ATOM 1757 C C . CYS A 1 231 ? -18.729 14.098 23.501 1.00 82.50 231 CYS A C 1
ATOM 1759 O O . CYS A 1 231 ? -18.964 14.112 22.293 1.00 82.50 231 CYS A O 1
ATOM 1761 N N . SER A 1 232 ? -18.756 15.214 24.237 1.00 79.00 232 SER A N 1
ATOM 1762 C CA . SER A 1 232 ? -19.160 16.529 23.711 1.00 79.00 232 SER A CA 1
ATOM 1763 C C . SER A 1 232 ? -18.170 17.106 22.695 1.00 79.00 232 SER A C 1
ATOM 1765 O O . SER A 1 232 ? -18.569 17.808 21.767 1.00 79.00 232 SER A O 1
ATOM 1767 N N . GLN A 1 233 ? -16.873 16.830 22.866 1.00 80.81 233 GLN A N 1
ATOM 1768 C CA . GLN A 1 233 ? -15.816 17.175 21.915 1.00 80.81 233 GLN A CA 1
ATOM 1769 C C . GLN A 1 233 ? -14.877 15.981 21.737 1.00 80.81 233 GLN A C 1
ATOM 1771 O O . GLN A 1 233 ? -14.642 15.228 22.678 1.00 80.81 233 GLN A O 1
ATOM 1776 N N . ALA A 1 234 ? -14.273 15.844 20.553 1.00 75.12 234 ALA A N 1
ATOM 1777 C CA . ALA A 1 234 ? -13.364 14.733 20.246 1.00 75.12 234 ALA A CA 1
ATOM 1778 C C . ALA A 1 234 ? -12.155 14.642 21.198 1.00 75.12 234 ALA A C 1
ATOM 1780 O O . ALA A 1 234 ? -11.640 13.556 21.437 1.00 75.12 234 ALA A O 1
ATOM 1781 N N . LYS A 1 235 ? -11.715 15.775 21.763 1.00 78.56 235 LYS A N 1
ATOM 1782 C CA . LYS A 1 235 ? -10.610 15.838 22.735 1.00 78.56 235 LYS A CA 1
ATOM 1783 C C . LYS A 1 235 ? -10.978 15.273 24.116 1.00 78.56 235 LYS A C 1
ATOM 1785 O O . LYS A 1 235 ? -10.082 14.972 24.894 1.00 78.56 235 LYS A O 1
ATOM 1790 N N . ASP A 1 236 ? -12.276 15.185 24.408 1.00 83.94 236 ASP A N 1
ATO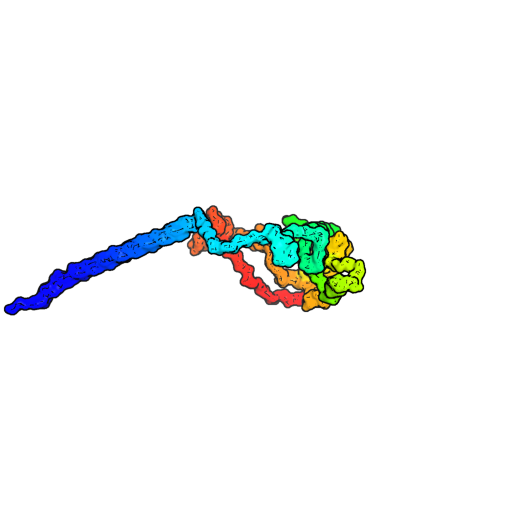M 1791 C CA . ASP A 1 236 ? -12.815 14.730 25.691 1.00 83.94 236 ASP A CA 1
ATOM 1792 C C . ASP A 1 236 ? -13.167 13.228 25.644 1.00 83.94 236 ASP A C 1
ATOM 1794 O O . ASP A 1 236 ? -13.605 12.660 26.640 1.00 83.94 236 ASP A O 1
ATOM 1798 N N . CYS A 1 237 ? -12.986 12.577 24.487 1.00 89.31 237 CYS A N 1
ATOM 1799 C CA . CYS A 1 237 ? -13.177 11.141 24.327 1.00 89.31 237 CYS A CA 1
ATOM 1800 C C . CYS A 1 237 ? -11.954 10.355 24.795 1.00 89.31 237 CYS A C 1
ATOM 1802 O O . CYS A 1 237 ? -10.805 10.747 24.565 1.00 89.31 237 CYS A O 1
ATOM 1804 N N . LEU A 1 238 ? -12.205 9.176 25.356 1.00 90.88 238 LEU A N 1
ATOM 1805 C CA . LEU A 1 238 ? -11.161 8.182 25.548 1.00 90.88 238 LEU A CA 1
ATOM 1806 C C . LEU A 1 238 ? -10.626 7.740 24.182 1.00 90.88 238 LEU A C 1
ATOM 1808 O O . LEU A 1 238 ? -11.376 7.540 23.226 1.00 90.88 238 LEU A O 1
ATOM 1812 N N . THR A 1 239 ? -9.309 7.584 24.091 1.00 86.81 239 THR A N 1
ATOM 1813 C CA . THR A 1 239 ? -8.637 7.090 22.887 1.00 86.81 239 THR A CA 1
ATOM 1814 C C . THR A 1 239 ? -7.803 5.871 23.234 1.00 86.81 239 THR A C 1
ATOM 1816 O O . THR A 1 239 ? -7.254 5.770 24.331 1.00 86.81 239 THR A O 1
ATOM 1819 N N . LEU A 1 240 ? -7.730 4.926 22.300 1.00 82.75 240 LEU A N 1
ATOM 1820 C CA . LEU A 1 240 ? -6.933 3.718 22.440 1.00 82.75 240 LEU A CA 1
ATOM 1821 C C . LEU A 1 240 ? -5.930 3.646 21.293 1.00 82.75 240 LEU A C 1
ATOM 1823 O O . LEU A 1 240 ? -6.303 3.750 20.125 1.00 82.75 240 LEU A O 1
ATOM 1827 N N . TYR A 1 241 ? -4.670 3.414 21.647 1.00 73.88 241 TYR A N 1
ATOM 1828 C CA . TYR A 1 241 ? -3.602 3.109 20.705 1.00 73.88 241 TYR A CA 1
ATOM 1829 C C . TYR A 1 241 ? -3.074 1.716 21.023 1.00 73.88 241 TYR A C 1
ATOM 1831 O O . TYR A 1 241 ? -2.757 1.417 22.173 1.00 73.88 241 TYR A O 1
ATOM 1839 N N . VAL A 1 242 ? -2.985 0.862 20.008 1.00 72.25 242 VAL A N 1
ATOM 1840 C CA . VAL A 1 242 ? -2.448 -0.494 20.141 1.00 72.25 242 VAL A CA 1
ATOM 1841 C C . VAL A 1 242 ? -1.192 -0.622 19.286 1.00 72.25 242 VAL A C 1
ATOM 1843 O O . VAL A 1 242 ? -1.232 -0.380 18.083 1.00 72.25 242 VAL A O 1
ATOM 1846 N N . SER A 1 243 ? -0.061 -0.958 19.912 1.00 70.56 243 SER A N 1
ATOM 1847 C CA . SER A 1 243 ? 1.180 -1.350 19.231 1.00 70.56 243 SER A CA 1
ATOM 1848 C C . SER A 1 243 ? 2.191 -1.919 20.240 1.00 70.56 243 SER A C 1
ATOM 1850 O O . SER A 1 243 ? 2.459 -1.234 21.231 1.00 70.56 243 SER A O 1
ATOM 1852 N N . PRO A 1 244 ? 2.802 -3.104 20.016 1.00 67.81 244 PRO A N 1
ATOM 1853 C CA . PRO A 1 244 ? 2.468 -4.171 19.059 1.00 67.81 244 PRO A CA 1
ATOM 1854 C C . PRO A 1 244 ? 1.402 -5.153 19.595 1.00 67.81 244 PRO A C 1
ATOM 1856 O O . PRO A 1 244 ? 1.291 -5.375 20.799 1.00 67.81 244 PRO A O 1
ATOM 1859 N N . VAL A 1 245 ? 0.634 -5.781 18.696 1.00 68.94 245 VAL A N 1
ATOM 1860 C CA . VAL A 1 245 ? -0.274 -6.901 19.026 1.00 68.94 245 VAL A CA 1
ATOM 1861 C C . VAL A 1 245 ? 0.512 -8.218 19.059 1.00 68.94 245 VAL A C 1
ATOM 1863 O O . VAL A 1 245 ? 1.337 -8.472 18.185 1.00 68.94 245 VAL A O 1
ATOM 1866 N N . GLY A 1 246 ? 0.314 -9.027 20.107 1.00 62.16 246 GLY A N 1
ATOM 1867 C CA . GLY A 1 246 ? 1.156 -10.190 20.419 1.00 62.16 246 GLY A CA 1
ATOM 1868 C C . GLY A 1 246 ? 1.306 -11.199 19.270 1.00 62.16 246 GLY A C 1
ATOM 1869 O O . GLY A 1 246 ? 0.333 -11.578 18.627 1.00 62.16 246 GLY A O 1
ATOM 1870 N N . SER A 1 247 ? 2.537 -11.669 19.048 1.00 56.75 247 SER A N 1
ATOM 1871 C CA . SER A 1 247 ? 2.952 -12.488 17.897 1.00 56.75 247 SER A CA 1
ATOM 1872 C C . SER A 1 247 ? 2.865 -14.008 18.102 1.00 56.75 247 SER A C 1
ATOM 1874 O O . SER A 1 247 ? 3.396 -14.760 17.289 1.00 56.75 247 SER A O 1
ATOM 1876 N N . GLN A 1 248 ? 2.198 -14.505 19.153 1.00 52.81 248 GLN A N 1
ATOM 1877 C CA . GLN A 1 248 ? 2.175 -15.947 19.480 1.00 52.81 248 GLN A CA 1
ATOM 1878 C C . GLN A 1 248 ? 1.482 -16.854 18.430 1.00 52.81 248 GLN A C 1
ATOM 1880 O O . GLN A 1 248 ? 1.395 -18.058 18.642 1.00 52.81 248 GLN A O 1
ATOM 1885 N N . LEU A 1 249 ? 0.998 -16.317 17.302 1.00 52.72 249 LEU A N 1
ATOM 1886 C CA . LEU A 1 249 ? 0.233 -17.052 16.281 1.00 52.72 249 LEU A CA 1
ATOM 1887 C C . LEU A 1 249 ? 0.929 -17.199 14.916 1.00 52.72 249 LEU A C 1
ATOM 1889 O O . LEU A 1 249 ? 0.273 -17.628 13.963 1.00 52.72 249 LEU A O 1
ATOM 1893 N N . VAL A 1 250 ? 2.224 -16.879 14.813 1.00 55.38 250 VAL A N 1
ATOM 1894 C CA . VAL A 1 250 ? 3.023 -17.091 13.589 1.00 55.38 250 VAL A CA 1
ATOM 1895 C C . VAL A 1 250 ? 3.326 -18.592 13.431 1.00 55.38 250 VAL A C 1
ATOM 1897 O O . VAL A 1 250 ? 4.422 -19.054 13.737 1.00 55.38 250 VAL A O 1
ATOM 1900 N N . ASN A 1 251 ? 2.324 -19.383 13.036 1.00 54.81 251 ASN A N 1
ATOM 1901 C CA . ASN A 1 251 ? 2.524 -20.761 12.576 1.00 54.81 251 ASN A CA 1
ATOM 1902 C C . ASN A 1 251 ? 2.507 -20.772 11.046 1.00 54.81 251 ASN A C 1
ATOM 1904 O O . ASN A 1 251 ? 1.621 -20.167 10.441 1.00 54.81 251 ASN A O 1
ATOM 1908 N N . ASP A 1 252 ? 3.432 -21.535 10.460 1.00 56.81 252 ASP A N 1
ATOM 1909 C CA . ASP A 1 252 ? 3.660 -21.627 9.018 1.00 56.81 252 ASP A CA 1
ATOM 1910 C C . ASP A 1 252 ? 2.368 -21.883 8.227 1.00 56.81 252 ASP A C 1
ATOM 1912 O O . ASP A 1 252 ? 1.685 -22.893 8.400 1.00 56.81 252 ASP A O 1
ATOM 1916 N N . VAL A 1 253 ? 2.068 -20.964 7.310 1.00 57.16 253 VAL A N 1
ATOM 1917 C CA . VAL A 1 253 ? 0.928 -21.017 6.379 1.00 57.16 253 VAL A CA 1
ATOM 1918 C C . VAL A 1 253 ? 0.906 -22.293 5.538 1.00 57.16 253 VAL A C 1
ATOM 1920 O O . VAL A 1 253 ? -0.162 -22.739 5.143 1.00 57.16 253 VAL A O 1
ATOM 1923 N N . ASN A 1 254 ? 2.073 -22.890 5.275 1.00 53.06 254 ASN A N 1
ATOM 1924 C CA . ASN A 1 254 ? 2.188 -24.129 4.502 1.00 53.06 254 ASN A CA 1
ATOM 1925 C C . ASN A 1 254 ? 1.896 -25.392 5.331 1.00 53.06 254 ASN A C 1
ATOM 1927 O O . ASN A 1 254 ? 1.883 -26.491 4.782 1.00 53.06 254 ASN A O 1
ATOM 1931 N N . GLN A 1 255 ? 1.710 -25.253 6.645 1.00 53.31 255 GLN A N 1
ATOM 1932 C CA .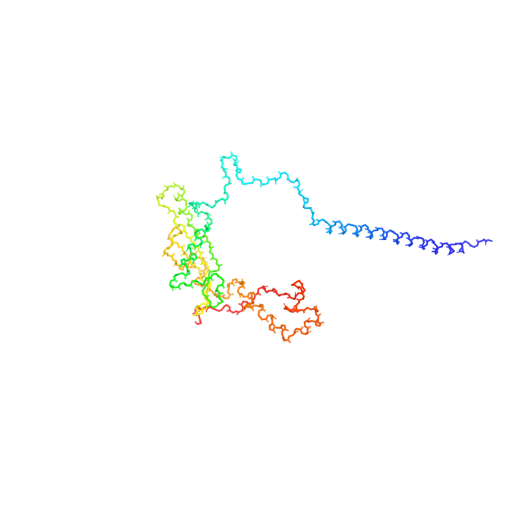 GLN A 1 255 ? 1.401 -26.349 7.566 1.00 53.31 255 GLN A CA 1
ATOM 1933 C C . GLN A 1 255 ? -0.070 -26.336 8.021 1.00 53.31 255 GLN A C 1
ATOM 1935 O O . GLN A 1 255 ? -0.409 -27.019 8.989 1.00 53.31 255 GLN A O 1
ATOM 1940 N N . ARG A 1 256 ? -0.936 -25.556 7.359 1.00 50.56 256 ARG A N 1
ATOM 1941 C CA . ARG A 1 256 ? -2.375 -25.452 7.644 1.00 50.56 256 ARG A CA 1
ATOM 1942 C C . ARG A 1 256 ? -3.225 -25.885 6.459 1.00 50.56 256 ARG A C 1
ATOM 1944 O O . ARG A 1 256 ? -2.839 -25.564 5.316 1.00 50.56 256 ARG A O 1
#

pLDDT: mean 81.99, std 15.67, range [35.78, 97.69]

InterPro domains:
  IPR015800 Copper amine oxidase, N2-terminal [PF02727] (88-169)
  IPR016182 Copper amine oxidase, N-terminal [SSF54416] (74-169)

Radius of gyration: 33.62 Å; chains: 1; bounding box: 50×75×113 Å

Foldseek 3Di:
DDDPVVVCVVVVVVVVVVVVVVVVVVVVVVVVVVVVVVVVVVVVPPDPPPDPPPPPVPQQQDQPPVRDGDHPDDDPDDALPRKQDPLLVVVVQVCQCPPPVQNADDVPRDALLAKHWPDKIKLHDDPVLNVCVVVVVDPDDDQTWIWTWIFNSVDVVTWIFIWIFDSSVDTDDIGTDDCVSVVHDPTHDNLPDDDDCNQVDDNHPLVVQVVVCVVCVVVCCVPPVEGQPPDPDNVRHDDDDDPDDDDPPPDDPVVD

Organism: Biomphalaria pfeifferi (NCBI:txid112525)

Secondary structure (DSSP, 8-state):
---THHHHHHHHHHHHHHHHHHHHHHHHHHHHHHHHHHHHHHHTTS-------S-----SSPBPTTS-B---SPPSS--TTSPPPHHHHHHHHHHHHH-TTT-PPPTTT--TTSEEEEEEEEEPPPHHHHHHHHTT---S----EEEEEEEETTSSS-EEEEEEEE-TTS--EEEEPPHHHHSS-SSEEGGGSPP-HHHHSTTTHHHHHHHHHHHHHHHHHHHHS--SS--SSGGGS------PPP-TT---GGG-